Protein AF-A0A4P5SXX3-F1 (afdb_monomer)

Sequence (189 aa):
MDENWLDNPSNFNLDITRINSLYERLTAAEKALIVIFPVQAFIINLNVQAAFDMSDSRMGSIRGLNDKKDAFRHAYFQAINTRDVMGRILPYPITGSDIVTLFATAHESEVPQELQLEREMDMFNNSVGISYCWNCWTTSNNSIANAVIDKLNNGELKYLSPLNHIQSPDWPLGLNGILSSTTIKWTNQ

Nearest PDB structures (foldseek):
  5cwf-assembly3_C  TM=2.010E-01  e=6.678E+00  synthetic construct

pLDDT: mean 82.62, std 17.07, range [40.0, 98.62]

Structure (mmCIF, N/CA/C/O backbone):
data_AF-A0A4P5SXX3-F1
#
_entry.id   AF-A0A4P5SXX3-F1
#
loop_
_atom_site.group_PDB
_atom_site.id
_atom_site.type_symbol
_atom_site.label_atom_id
_atom_site.label_alt_id
_atom_site.label_comp_id
_atom_site.label_asym_id
_atom_site.label_entity_id
_atom_site.label_seq_id
_atom_site.pdbx_PDB_ins_code
_atom_site.Cartn_x
_atom_site.Cartn_y
_atom_site.Cartn_z
_atom_site.occupancy
_atom_site.B_iso_or_equiv
_atom_site.auth_seq_id
_atom_site.auth_comp_id
_atom_site.auth_asym_id
_atom_site.auth_atom_id
_atom_site.pdbx_PDB_model_num
ATOM 1 N N . MET A 1 1 ? 12.156 -1.243 14.924 1.00 40.00 1 MET A N 1
ATOM 2 C CA . MET A 1 1 ? 12.627 -0.490 13.737 1.00 40.00 1 MET A CA 1
ATOM 3 C C . MET A 1 1 ? 11.697 0.706 13.602 1.00 40.00 1 MET A C 1
ATOM 5 O O . MET A 1 1 ? 10.888 0.898 14.496 1.00 40.00 1 MET A O 1
ATOM 9 N N . ASP A 1 2 ? 11.835 1.575 12.607 1.00 40.16 2 ASP A N 1
ATOM 10 C CA . ASP A 1 2 ? 10.824 2.620 12.403 1.00 40.16 2 ASP A CA 1
ATOM 11 C C . ASP A 1 2 ? 9.799 2.068 11.404 1.00 40.16 2 ASP A C 1
ATOM 13 O O . ASP A 1 2 ? 10.038 2.083 10.197 1.00 40.16 2 ASP A O 1
ATOM 17 N N . GLU A 1 3 ? 8.759 1.455 11.974 1.00 45.91 3 GLU A N 1
ATOM 18 C CA . GLU A 1 3 ? 7.873 0.420 11.408 1.00 45.91 3 GLU A CA 1
ATOM 19 C C . GLU A 1 3 ? 6.789 0.940 10.456 1.00 45.91 3 GLU A C 1
ATOM 21 O O . GLU A 1 3 ? 6.058 0.160 9.870 1.00 45.91 3 GLU A O 1
ATOM 26 N N . ASN A 1 4 ? 6.747 2.248 10.214 1.00 51.06 4 ASN A N 1
ATOM 27 C CA . ASN A 1 4 ? 5.558 2.904 9.672 1.00 51.06 4 ASN A CA 1
ATOM 28 C C . ASN A 1 4 ? 5.799 3.459 8.251 1.00 51.06 4 ASN A C 1
ATOM 30 O O . ASN A 1 4 ? 5.621 4.651 7.979 1.00 51.06 4 ASN A O 1
ATOM 34 N N . TRP A 1 5 ? 6.337 2.640 7.341 1.00 46.62 5 TRP A N 1
ATOM 35 C CA . TRP A 1 5 ? 6.875 3.059 6.030 1.00 46.62 5 TRP A CA 1
ATOM 36 C C . TRP A 1 5 ? 5.869 3.757 5.113 1.00 46.62 5 TRP A C 1
ATOM 38 O O . TRP A 1 5 ? 6.228 4.740 4.463 1.00 46.62 5 TRP A O 1
ATOM 48 N N . LEU A 1 6 ? 4.614 3.306 5.104 1.00 49.91 6 LEU A N 1
ATOM 49 C CA . LEU A 1 6 ? 3.542 3.978 4.375 1.00 49.91 6 LEU A CA 1
ATOM 50 C C . LEU A 1 6 ? 2.875 5.089 5.177 1.00 49.91 6 LEU A C 1
ATOM 52 O O . LEU A 1 6 ? 2.071 5.812 4.606 1.00 49.91 6 LEU A O 1
ATOM 56 N N . ASP A 1 7 ? 3.256 5.328 6.430 1.00 56.66 7 ASP A N 1
ATOM 57 C CA . ASP A 1 7 ? 2.674 6.383 7.280 1.00 56.66 7 ASP A CA 1
ATOM 58 C C . ASP A 1 7 ? 3.587 7.589 7.455 1.00 56.66 7 ASP A C 1
ATOM 60 O O . ASP A 1 7 ? 3.205 8.580 8.083 1.00 56.66 7 ASP A O 1
ATOM 64 N N . ASN A 1 8 ? 4.785 7.533 6.865 1.00 56.19 8 ASN A N 1
ATOM 65 C CA . ASN A 1 8 ? 5.624 8.701 6.654 1.00 56.19 8 ASN A CA 1
ATOM 66 C C . ASN A 1 8 ? 6.332 8.646 5.284 1.00 56.19 8 ASN A C 1
ATOM 68 O O . ASN A 1 8 ? 7.099 7.722 5.009 1.00 56.19 8 ASN A O 1
ATOM 72 N N . PRO A 1 9 ? 6.138 9.671 4.430 1.00 47.81 9 PRO A N 1
ATOM 73 C CA . PRO A 1 9 ? 6.667 9.705 3.063 1.00 47.81 9 PRO A CA 1
ATOM 74 C C . PRO A 1 9 ? 8.199 9.693 2.990 1.00 47.81 9 PRO A C 1
ATOM 76 O O . PRO A 1 9 ? 8.763 9.442 1.929 1.00 47.81 9 PRO A O 1
ATOM 79 N N . SER A 1 10 ? 8.890 9.934 4.108 1.00 48.91 10 SER A N 1
ATOM 80 C CA . SER A 1 10 ? 10.356 9.923 4.189 1.00 48.91 10 SER A CA 1
ATOM 81 C C . SER A 1 10 ? 10.954 8.513 4.281 1.00 48.91 10 SER A C 1
ATOM 83 O O . SER A 1 10 ? 12.177 8.371 4.307 1.00 48.91 10 SER A O 1
ATOM 85 N N . ASN A 1 11 ? 10.124 7.472 4.379 1.00 50.91 11 ASN A N 1
ATOM 86 C CA . ASN A 1 11 ? 10.575 6.140 4.778 1.00 50.91 11 ASN A CA 1
ATOM 87 C C . ASN A 1 11 ? 10.993 5.263 3.601 1.00 50.91 11 ASN A C 1
ATOM 89 O O . ASN A 1 11 ? 11.842 4.390 3.772 1.00 50.91 11 ASN A O 1
ATOM 93 N N . PHE A 1 12 ? 10.471 5.512 2.399 1.00 53.56 12 PHE A N 1
ATOM 94 C CA . PHE A 1 12 ? 11.091 4.986 1.194 1.00 53.56 12 PHE A CA 1
ATOM 95 C C . PHE A 1 12 ? 12.034 6.043 0.659 1.00 53.56 12 PHE A C 1
ATOM 97 O O . PHE A 1 12 ? 11.640 6.973 -0.041 1.00 53.56 12 PHE A O 1
ATOM 104 N N . ASN A 1 13 ? 13.306 5.901 0.990 1.00 50.97 13 ASN A N 1
ATOM 105 C CA . ASN A 1 13 ? 14.350 6.610 0.285 1.00 50.97 13 ASN A CA 1
ATOM 106 C C . ASN A 1 13 ? 15.359 5.571 -0.179 1.00 50.97 13 ASN A C 1
ATOM 108 O O . ASN A 1 13 ? 15.996 4.901 0.637 1.00 50.97 13 ASN A O 1
ATOM 112 N N . LEU A 1 14 ? 15.492 5.434 -1.498 1.00 51.44 14 LEU A N 1
ATOM 113 C CA . LEU A 1 14 ? 16.601 4.720 -2.119 1.00 51.44 14 LEU A CA 1
ATOM 114 C C . LEU A 1 14 ? 17.865 5.558 -1.971 1.00 51.44 14 LEU A C 1
ATOM 116 O O . LEU A 1 14 ? 18.480 5.975 -2.953 1.00 51.44 14 LEU A O 1
ATOM 120 N N . ASP A 1 15 ? 18.264 5.809 -0.729 1.00 47.50 15 ASP A N 1
ATOM 121 C CA . ASP A 1 15 ? 19.547 6.407 -0.434 1.00 47.50 15 ASP A CA 1
ATOM 122 C C . ASP A 1 15 ? 20.634 5.344 -0.627 1.00 47.50 15 ASP A C 1
ATOM 124 O O . ASP A 1 15 ? 21.259 4.844 0.310 1.00 47.50 15 ASP A O 1
ATOM 128 N N . ILE A 1 16 ? 20.863 4.997 -1.895 1.00 48.72 16 ILE A N 1
ATOM 129 C CA . ILE A 1 16 ? 21.963 4.142 -2.349 1.00 48.72 16 ILE A CA 1
ATOM 130 C C . ILE A 1 16 ? 23.314 4.782 -1.959 1.00 48.72 16 ILE A C 1
ATOM 132 O O . ILE A 1 16 ? 24.333 4.094 -1.900 1.00 48.72 16 ILE A O 1
ATOM 136 N N . THR A 1 17 ? 23.327 6.086 -1.640 1.00 43.78 17 THR A N 1
ATOM 137 C CA . THR A 1 17 ? 24.513 6.841 -1.217 1.00 43.78 17 THR A CA 1
ATOM 138 C C . THR A 1 17 ? 24.817 6.747 0.285 1.00 43.78 17 THR A C 1
ATOM 140 O O . THR A 1 17 ? 25.929 7.094 0.681 1.00 43.78 17 THR A O 1
ATOM 143 N N . ARG A 1 18 ? 23.897 6.211 1.109 1.00 49.22 18 ARG A N 1
ATOM 144 C CA . ARG A 1 18 ? 24.002 6.073 2.580 1.00 49.22 18 ARG A CA 1
ATOM 145 C C . ARG A 1 18 ? 24.238 7.392 3.337 1.00 49.22 18 ARG A C 1
ATOM 147 O O . ARG A 1 18 ? 24.811 7.374 4.426 1.00 49.22 18 ARG A O 1
ATOM 154 N N . ILE A 1 19 ? 23.849 8.534 2.770 1.00 47.91 19 ILE A N 1
ATOM 155 C CA . ILE A 1 19 ? 24.141 9.859 3.349 1.00 47.91 19 ILE A CA 1
ATOM 156 C C . ILE A 1 19 ? 23.124 10.225 4.442 1.00 47.91 19 ILE A C 1
ATOM 158 O O . ILE A 1 19 ? 23.467 10.899 5.412 1.00 47.91 19 ILE A O 1
ATOM 162 N N . ASN A 1 20 ? 21.902 9.714 4.338 1.00 51.81 20 ASN A N 1
ATOM 163 C CA . ASN A 1 20 ? 20.835 9.826 5.317 1.00 51.81 20 ASN A CA 1
ATOM 164 C C . ASN A 1 20 ? 20.487 8.410 5.802 1.00 51.81 20 ASN A C 1
ATOM 166 O O . ASN A 1 20 ? 20.348 7.488 5.002 1.00 51.81 20 ASN A O 1
ATOM 170 N N . SER A 1 21 ? 20.323 8.212 7.110 1.00 56.50 21 SER A N 1
ATOM 171 C CA . SER A 1 21 ? 20.082 6.920 7.792 1.00 56.50 21 SER A CA 1
ATOM 172 C C . SER A 1 21 ? 18.796 6.164 7.386 1.00 56.50 21 SER A C 1
ATOM 174 O O . SER A 1 21 ? 18.382 5.227 8.061 1.00 56.50 21 SER A O 1
ATOM 176 N N . LEU A 1 22 ? 18.157 6.548 6.281 1.00 58.78 22 LEU A N 1
ATOM 177 C CA . LEU A 1 22 ? 16.893 6.026 5.773 1.00 58.78 22 LEU A CA 1
ATOM 178 C C . LEU A 1 22 ? 17.037 4.638 5.132 1.00 58.78 22 LEU A C 1
ATOM 180 O O . LEU A 1 22 ? 16.151 3.810 5.308 1.00 58.78 22 LEU A O 1
ATOM 184 N N . TYR A 1 23 ? 18.172 4.326 4.490 1.00 59.66 23 TYR A N 1
ATOM 185 C CA . TYR A 1 23 ? 18.456 2.960 4.012 1.00 59.66 23 TYR A CA 1
ATOM 186 C C . TYR A 1 23 ? 18.488 1.941 5.162 1.00 59.66 23 TYR A C 1
ATOM 188 O O . TYR A 1 23 ? 18.114 0.783 4.987 1.00 59.66 23 TYR A O 1
ATOM 196 N N . GLU A 1 24 ? 18.902 2.362 6.362 1.00 65.25 24 GLU A N 1
ATOM 197 C CA . GLU A 1 24 ? 18.954 1.471 7.525 1.00 65.25 24 GLU A CA 1
ATOM 198 C C . GLU A 1 24 ? 17.575 1.094 8.067 1.00 65.25 24 GLU A C 1
ATOM 200 O O . GLU A 1 24 ? 17.471 0.129 8.819 1.00 65.25 24 GLU A O 1
ATOM 205 N N . ARG A 1 25 ? 16.524 1.803 7.646 1.00 67.81 25 ARG A N 1
ATOM 206 C CA . ARG A 1 25 ? 15.141 1.555 8.063 1.00 67.81 25 ARG A CA 1
ATOM 207 C C . ARG A 1 25 ? 14.438 0.481 7.238 1.00 67.81 25 ARG A C 1
ATOM 209 O O . ARG A 1 25 ? 13.372 0.035 7.637 1.00 67.81 25 ARG A O 1
ATOM 216 N N . LEU A 1 26 ? 15.031 0.079 6.117 1.00 72.69 26 LEU A N 1
ATOM 217 C CA . LEU A 1 26 ? 14.533 -1.018 5.299 1.00 72.69 26 LEU A CA 1
ATOM 218 C C . LEU A 1 26 ? 14.784 -2.359 5.989 1.00 72.69 26 LEU A C 1
ATOM 220 O O . LEU A 1 26 ? 15.865 -2.582 6.553 1.00 72.69 26 LEU A O 1
ATOM 224 N N . THR A 1 27 ? 13.831 -3.271 5.836 1.00 79.81 27 THR A N 1
ATOM 225 C CA . THR A 1 27 ? 13.988 -4.680 6.200 1.00 79.81 27 THR A CA 1
ATOM 226 C C . THR A 1 27 ? 15.137 -5.320 5.419 1.00 79.81 27 THR A C 1
ATOM 228 O O . THR A 1 27 ? 15.533 -4.865 4.334 1.00 79.81 27 THR A O 1
ATOM 231 N N . ALA A 1 28 ? 15.685 -6.423 5.929 1.00 83.69 28 ALA A N 1
ATOM 232 C CA . ALA A 1 28 ? 16.702 -7.176 5.200 1.00 83.69 28 ALA A CA 1
ATOM 233 C C . ALA A 1 28 ? 16.170 -7.690 3.846 1.00 83.69 28 ALA A C 1
ATOM 235 O O . ALA A 1 28 ? 16.911 -7.716 2.857 1.00 83.69 28 ALA A O 1
ATOM 236 N N . ALA A 1 29 ? 14.883 -8.049 3.786 1.00 85.12 29 ALA A N 1
ATOM 237 C CA . ALA A 1 29 ? 14.220 -8.502 2.568 1.00 85.12 29 ALA A CA 1
ATOM 238 C C . ALA A 1 29 ? 14.095 -7.381 1.519 1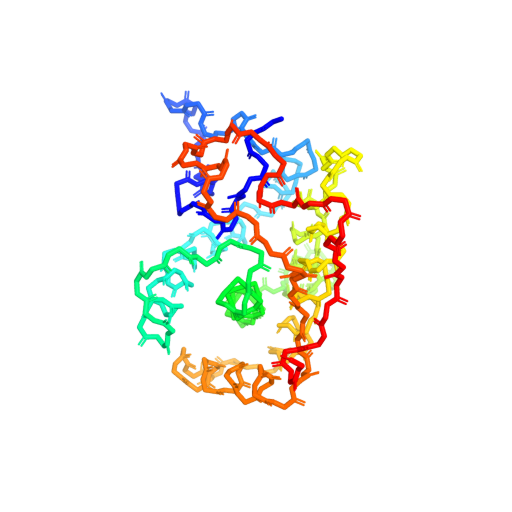.00 85.12 29 ALA A C 1
ATOM 240 O O . ALA A 1 29 ? 14.432 -7.598 0.353 1.00 85.12 29 ALA A O 1
ATOM 241 N N . GLU A 1 30 ? 13.698 -6.169 1.916 1.00 82.81 30 GLU A N 1
ATOM 242 C CA . GLU A 1 30 ? 13.638 -5.011 1.010 1.00 82.81 30 GLU A CA 1
ATOM 243 C C . GLU A 1 30 ? 15.022 -4.655 0.463 1.00 82.81 30 GLU A C 1
ATOM 245 O O . GLU A 1 30 ? 15.170 -4.436 -0.741 1.00 82.81 30 GLU A O 1
ATOM 250 N N . LYS A 1 31 ? 16.059 -4.667 1.315 1.00 83.88 31 LYS A N 1
ATOM 251 C CA . LYS A 1 31 ? 17.450 -4.432 0.887 1.00 83.88 31 LYS A CA 1
ATOM 252 C C . LYS A 1 31 ? 17.875 -5.428 -0.197 1.00 83.88 31 LYS A C 1
ATOM 254 O O . LYS A 1 31 ? 18.473 -5.030 -1.197 1.00 83.88 31 LYS A O 1
ATOM 259 N N . ALA A 1 32 ? 17.531 -6.708 -0.042 1.00 86.56 32 ALA A N 1
ATOM 260 C CA . ALA A 1 32 ? 17.803 -7.723 -1.059 1.00 86.56 32 ALA A CA 1
ATOM 261 C C . ALA A 1 32 ? 17.028 -7.460 -2.364 1.00 86.56 32 ALA A C 1
ATOM 263 O O . ALA A 1 32 ? 17.607 -7.539 -3.450 1.00 86.56 32 ALA A O 1
ATOM 264 N N . LEU A 1 33 ? 15.746 -7.093 -2.277 1.00 87.56 33 LEU A N 1
ATOM 265 C CA . LEU A 1 33 ? 14.925 -6.793 -3.452 1.00 87.56 33 LEU A CA 1
ATOM 266 C C . LEU A 1 33 ? 15.388 -5.544 -4.204 1.00 87.56 33 LEU A C 1
ATOM 268 O O . LEU A 1 33 ? 15.330 -5.542 -5.429 1.00 87.56 33 LEU A O 1
ATOM 272 N N . ILE A 1 34 ? 15.908 -4.519 -3.525 1.00 86.25 34 ILE A N 1
ATOM 273 C CA . ILE A 1 34 ? 16.495 -3.338 -4.182 1.00 86.25 34 ILE A CA 1
ATOM 274 C C . ILE A 1 34 ? 17.713 -3.728 -5.024 1.00 86.25 34 ILE A C 1
ATOM 276 O O . ILE A 1 34 ? 17.884 -3.217 -6.129 1.00 86.25 34 ILE A O 1
ATOM 280 N N . VAL A 1 35 ? 18.545 -4.652 -4.533 1.00 83.88 35 VAL A N 1
ATOM 281 C CA . VAL A 1 35 ? 19.702 -5.162 -5.287 1.00 83.88 35 VAL A CA 1
ATOM 282 C C . VAL A 1 35 ? 19.254 -5.958 -6.518 1.00 83.88 35 VAL A C 1
ATOM 284 O O . VAL A 1 35 ? 19.872 -5.846 -7.575 1.00 83.88 35 VAL A O 1
ATOM 287 N N . ILE A 1 36 ? 18.181 -6.745 -6.398 1.00 86.44 36 ILE A N 1
ATOM 288 C CA . ILE A 1 36 ? 17.667 -7.598 -7.483 1.00 86.44 36 ILE A CA 1
ATOM 289 C C . ILE A 1 36 ? 16.862 -6.788 -8.518 1.00 86.44 36 ILE A C 1
ATOM 291 O O . ILE A 1 36 ? 16.967 -7.042 -9.718 1.00 86.44 36 ILE A O 1
ATOM 295 N N . PHE A 1 37 ? 16.081 -5.803 -8.068 1.00 87.94 37 PHE A N 1
ATOM 296 C CA . PHE A 1 37 ? 15.118 -5.033 -8.861 1.00 87.94 37 PHE A CA 1
ATOM 297 C C . PHE A 1 37 ? 15.319 -3.508 -8.717 1.00 87.94 37 PHE A C 1
ATOM 299 O O . PHE A 1 37 ? 14.385 -2.794 -8.340 1.00 87.94 37 PHE A O 1
ATOM 306 N N . PRO A 1 38 ? 16.510 -2.957 -9.019 1.00 86.25 38 PRO A N 1
ATOM 307 C CA . PRO A 1 38 ? 16.826 -1.557 -8.715 1.00 86.25 38 PRO A CA 1
ATOM 308 C C . PRO A 1 38 ? 15.942 -0.554 -9.470 1.00 86.25 38 PRO A C 1
ATOM 310 O O . PRO A 1 38 ? 15.557 0.475 -8.918 1.00 86.25 38 PRO A O 1
ATOM 313 N N . VAL A 1 39 ? 15.572 -0.857 -10.720 1.00 86.88 39 VAL A N 1
ATOM 314 C CA . VAL A 1 39 ? 14.683 0.003 -11.522 1.00 86.88 39 VAL A CA 1
ATOM 315 C C . VAL A 1 39 ? 13.266 0.002 -10.952 1.00 86.88 39 VAL A C 1
ATOM 317 O O . VAL A 1 39 ? 12.642 1.053 -10.847 1.00 86.88 39 VAL A O 1
ATOM 320 N N . GLN A 1 40 ? 12.753 -1.164 -10.559 1.00 90.56 40 GLN A N 1
ATOM 321 C CA . GLN A 1 40 ? 11.411 -1.276 -9.991 1.00 90.56 40 GLN A CA 1
ATOM 322 C C . GLN A 1 40 ? 11.338 -0.640 -8.608 1.00 90.56 40 GLN A C 1
ATOM 324 O O . GLN A 1 40 ? 10.379 0.073 -8.332 1.00 90.56 40 GLN A O 1
ATOM 329 N N . ALA A 1 41 ? 12.373 -0.812 -7.784 1.00 88.50 41 ALA A N 1
ATOM 330 C CA . ALA A 1 41 ? 12.488 -0.099 -6.523 1.00 88.50 41 ALA A CA 1
ATOM 331 C C . ALA A 1 41 ? 12.410 1.421 -6.745 1.00 88.50 41 ALA A C 1
ATOM 333 O O . ALA A 1 41 ? 11.676 2.106 -6.037 1.00 88.50 41 ALA A O 1
ATOM 334 N N . PHE A 1 42 ? 13.117 1.950 -7.754 1.00 86.00 42 PHE A N 1
ATOM 335 C CA . PHE A 1 42 ? 13.074 3.377 -8.093 1.00 86.00 42 PHE A CA 1
ATOM 336 C C . PHE A 1 42 ? 11.679 3.843 -8.511 1.00 86.00 42 PHE A C 1
ATOM 338 O O . PHE A 1 42 ? 11.218 4.882 -8.050 1.00 86.00 42 PHE A O 1
ATOM 345 N N . ILE A 1 43 ? 10.969 3.054 -9.316 1.00 90.31 43 ILE A N 1
ATOM 346 C CA . ILE A 1 43 ? 9.586 3.360 -9.708 1.00 90.31 43 ILE A CA 1
ATOM 347 C C . ILE A 1 43 ? 8.653 3.378 -8.489 1.00 90.31 43 ILE A C 1
ATOM 349 O O . ILE A 1 43 ? 7.906 4.338 -8.313 1.00 90.31 43 ILE A O 1
ATOM 353 N N . ILE A 1 44 ? 8.738 2.369 -7.614 1.00 90.50 44 ILE A N 1
ATOM 354 C CA . ILE A 1 44 ? 7.966 2.319 -6.359 1.00 90.50 44 ILE A CA 1
ATOM 355 C C . ILE A 1 44 ? 8.270 3.564 -5.502 1.00 90.50 44 ILE A C 1
ATOM 357 O O . ILE A 1 44 ? 7.379 4.108 -4.855 1.00 90.50 44 ILE A O 1
ATOM 361 N N . ASN A 1 45 ? 9.509 4.072 -5.550 1.00 85.94 45 ASN A N 1
ATOM 362 C CA . ASN A 1 45 ? 9.939 5.254 -4.808 1.00 85.94 45 ASN A CA 1
ATOM 363 C C . ASN A 1 45 ? 9.278 6.539 -5.273 1.00 85.94 45 ASN A C 1
ATOM 365 O O . ASN A 1 45 ? 8.772 7.301 -4.449 1.00 85.94 45 ASN A O 1
ATOM 369 N N . LEU A 1 46 ? 9.189 6.729 -6.585 1.00 87.31 46 LEU A N 1
ATOM 370 C CA . LEU A 1 46 ? 8.498 7.876 -7.167 1.00 87.31 46 LEU A CA 1
ATOM 371 C C . LEU A 1 46 ? 7.004 7.916 -6.809 1.00 87.31 46 LEU A C 1
ATOM 373 O O . LEU A 1 46 ? 6.407 8.993 -6.785 1.00 87.31 46 LEU A O 1
ATOM 377 N N . ASN A 1 47 ? 6.406 6.765 -6.499 1.00 92.00 47 ASN A N 1
ATOM 378 C CA . ASN A 1 47 ? 4.981 6.642 -6.212 1.00 92.00 47 ASN A CA 1
ATOM 379 C C . ASN A 1 47 ? 4.595 6.914 -4.751 1.00 92.00 47 ASN A C 1
ATOM 381 O O . ASN A 1 47 ? 3.407 7.089 -4.473 1.00 92.00 47 ASN A O 1
ATOM 385 N N . VAL A 1 48 ? 5.557 7.003 -3.824 1.00 86.75 48 VAL A N 1
ATOM 386 C CA . VAL A 1 48 ? 5.262 7.224 -2.396 1.00 86.75 48 VAL A CA 1
ATOM 387 C C . VAL A 1 48 ? 4.561 8.557 -2.181 1.00 86.75 48 VAL A C 1
ATOM 389 O O . VAL A 1 48 ? 3.434 8.580 -1.688 1.00 86.75 48 VAL A O 1
ATOM 392 N N . GLN A 1 49 ? 5.165 9.668 -2.617 1.00 86.62 49 GLN A N 1
ATOM 393 C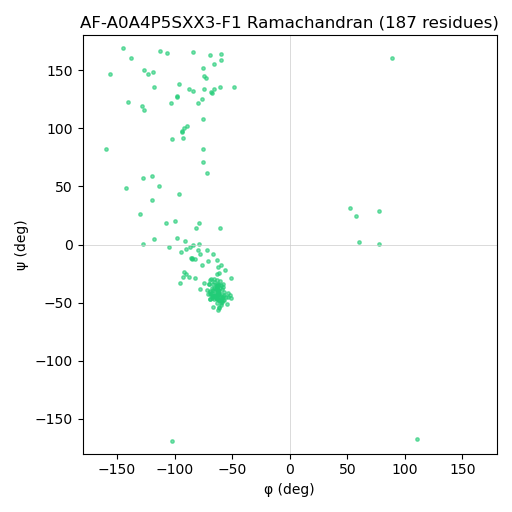 CA . GLN A 1 49 ? 4.564 10.993 -2.430 1.00 86.62 49 GLN A CA 1
ATOM 394 C C . GLN A 1 49 ? 3.195 11.095 -3.119 1.00 86.62 49 GLN A C 1
ATOM 396 O O . GLN A 1 49 ? 2.259 11.655 -2.555 1.00 86.62 49 GLN A O 1
ATOM 401 N N . ALA A 1 50 ? 3.040 10.472 -4.292 1.00 90.44 50 ALA A N 1
ATOM 402 C CA . ALA A 1 50 ? 1.768 10.444 -5.006 1.00 90.44 50 ALA A CA 1
ATOM 403 C C . ALA A 1 50 ? 0.654 9.734 -4.214 1.00 90.44 50 ALA A C 1
ATOM 405 O O . ALA A 1 50 ? -0.512 10.125 -4.319 1.00 90.44 50 ALA A O 1
ATOM 406 N N . ALA A 1 51 ? 0.983 8.702 -3.430 1.00 92.06 51 ALA A N 1
ATOM 407 C CA . ALA A 1 51 ? 0.027 8.025 -2.558 1.00 92.06 51 ALA A CA 1
ATOM 408 C C . ALA A 1 51 ? -0.384 8.883 -1.357 1.00 92.06 51 ALA A C 1
ATOM 410 O O . ALA A 1 51 ? -1.578 8.970 -1.060 1.00 92.06 51 ALA A O 1
ATOM 411 N N . PHE A 1 52 ? 0.570 9.570 -0.724 1.00 87.31 52 PHE A N 1
ATOM 412 C CA . PHE A 1 52 ? 0.279 10.518 0.355 1.00 87.31 52 PHE A CA 1
ATOM 413 C C . PHE A 1 52 ? -0.606 11.666 -0.126 1.00 87.31 52 PHE A C 1
ATOM 415 O O . PHE A 1 52 ? -1.700 11.845 0.413 1.00 87.31 52 PHE A O 1
ATOM 422 N N . ASP A 1 53 ? -0.195 12.360 -1.189 1.00 91.44 53 ASP A N 1
ATOM 423 C CA . ASP A 1 53 ? -0.928 13.499 -1.750 1.00 91.44 53 ASP A CA 1
ATOM 424 C C . ASP A 1 53 ? -2.359 13.108 -2.136 1.00 91.44 53 ASP A C 1
ATOM 426 O O . ASP A 1 53 ? -3.312 13.850 -1.885 1.00 91.44 53 ASP A O 1
ATOM 430 N N . MET A 1 54 ? -2.535 11.918 -2.723 1.00 94.56 54 MET A N 1
ATOM 431 C CA . MET A 1 54 ? -3.862 11.428 -3.082 1.00 94.56 54 MET A CA 1
ATOM 432 C C . MET A 1 54 ? -4.698 11.093 -1.843 1.00 94.56 54 MET A C 1
ATOM 434 O O . MET A 1 54 ? -5.876 11.447 -1.798 1.00 94.56 54 MET A O 1
ATOM 438 N N . SER A 1 55 ? -4.116 10.445 -0.830 1.00 92.50 55 SER A N 1
ATOM 439 C CA . SER A 1 55 ? -4.829 10.137 0.416 1.00 92.50 55 SER A CA 1
ATOM 440 C C . SER A 1 55 ? -5.289 11.409 1.135 1.00 92.50 55 SER A C 1
ATOM 442 O O . SER A 1 55 ? -6.450 11.503 1.537 1.00 92.50 55 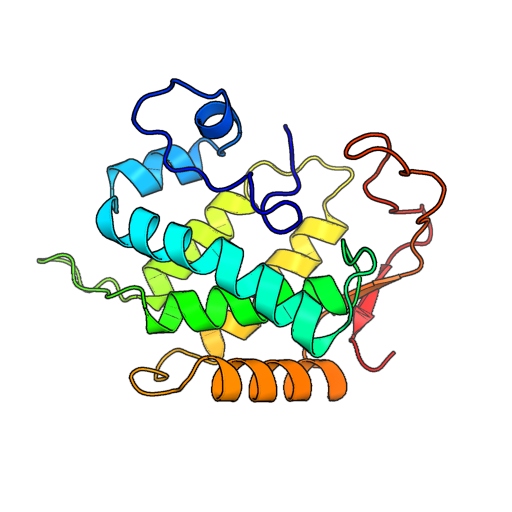SER A O 1
ATOM 444 N N . ASP A 1 56 ? -4.435 12.433 1.190 1.00 91.50 56 ASP A N 1
ATOM 445 C CA . ASP A 1 56 ? -4.757 13.741 1.758 1.00 91.50 56 ASP A CA 1
ATOM 446 C C . ASP A 1 56 ? -5.838 14.451 0.941 1.00 91.50 56 ASP A C 1
ATOM 448 O O . ASP A 1 56 ? -6.801 14.981 1.499 1.00 91.50 56 ASP A O 1
ATOM 452 N N . SER A 1 57 ? -5.722 14.421 -0.389 1.00 95.00 57 SER A N 1
ATOM 453 C CA . SER A 1 57 ? -6.693 15.043 -1.288 1.00 95.00 57 SER A CA 1
ATOM 454 C C . SER A 1 57 ? -8.083 14.411 -1.190 1.00 95.00 57 SER A C 1
ATOM 456 O O . SER A 1 57 ? -9.076 15.124 -1.345 1.00 95.00 57 SER A O 1
ATOM 458 N N . ARG A 1 58 ? -8.176 13.093 -0.972 1.00 92.81 58 ARG A N 1
ATOM 459 C CA . ARG A 1 58 ? -9.457 12.366 -0.944 1.00 92.81 58 ARG A CA 1
ATOM 460 C C . ARG A 1 58 ? -10.067 12.246 0.445 1.00 92.81 58 ARG A C 1
ATOM 462 O O . ARG A 1 58 ? -11.288 12.154 0.542 1.00 92.81 58 ARG A O 1
ATOM 469 N N . MET A 1 59 ? -9.247 12.239 1.494 1.00 90.06 59 MET A N 1
ATOM 470 C CA . MET A 1 59 ? -9.687 11.901 2.854 1.00 90.06 59 MET A CA 1
ATOM 471 C C . MET A 1 59 ? -9.321 12.958 3.905 1.00 90.06 59 MET A C 1
ATOM 473 O O . MET A 1 59 ? -9.681 12.814 5.071 1.00 90.06 59 MET A O 1
ATOM 477 N N . GLY A 1 60 ? -8.675 14.052 3.492 1.00 86.44 60 GLY A N 1
ATOM 478 C CA . GLY A 1 60 ? -8.260 15.154 4.356 1.00 86.44 60 GLY A CA 1
ATOM 479 C C . GLY A 1 60 ? -6.869 14.955 4.961 1.00 86.44 60 GLY A C 1
ATOM 480 O O . GLY A 1 60 ? -6.343 13.848 5.033 1.00 86.44 60 GLY A O 1
ATOM 481 N N . SER A 1 61 ? -6.261 16.049 5.424 1.00 75.62 61 SER A N 1
ATOM 482 C CA . SER A 1 61 ? -4.860 16.086 5.886 1.00 75.62 61 SER A CA 1
ATOM 483 C C . SER A 1 61 ? -4.645 15.649 7.343 1.00 75.62 61 SER A C 1
ATOM 485 O O . SER A 1 61 ? -3.520 15.678 7.833 1.00 75.62 61 SER A O 1
ATOM 487 N N . ILE A 1 62 ? -5.704 15.279 8.071 1.00 67.19 62 ILE A N 1
ATOM 488 C CA . ILE A 1 62 ? -5.580 14.803 9.459 1.00 67.19 62 ILE A CA 1
ATOM 489 C C . ILE A 1 62 ? -5.037 13.360 9.455 1.00 67.19 62 ILE A C 1
ATOM 491 O O . ILE A 1 62 ? -5.165 12.644 8.458 1.00 67.19 62 ILE A O 1
ATOM 495 N N . ARG A 1 63 ? -4.337 12.984 10.540 1.00 67.12 63 ARG A N 1
ATOM 496 C CA . ARG A 1 63 ? -3.606 11.712 10.697 1.00 67.12 63 ARG A CA 1
ATOM 497 C C . ARG A 1 63 ? -4.474 10.514 10.289 1.00 67.12 63 ARG A C 1
ATOM 499 O O . ARG A 1 63 ? -5.626 10.458 10.699 1.00 67.12 63 ARG A O 1
ATOM 506 N N . GLY A 1 64 ? -3.882 9.588 9.532 1.00 74.00 64 GLY A N 1
ATOM 507 C CA . GLY A 1 64 ? -4.548 8.405 8.988 1.00 74.00 64 GLY A CA 1
ATOM 508 C C . GLY A 1 64 ? -3.667 7.162 8.994 1.00 74.00 64 GLY A C 1
ATOM 509 O O . GLY A 1 64 ? -3.492 6.552 7.947 1.00 74.00 64 GLY A O 1
ATOM 510 N N . LEU A 1 65 ? -3.047 6.897 10.149 1.00 84.44 65 LEU A N 1
ATOM 511 C CA . LEU A 1 65 ? -2.364 5.643 10.481 1.00 84.44 65 LEU A CA 1
ATOM 512 C C . LEU A 1 65 ? -3.405 4.697 11.081 1.00 84.44 65 LEU A C 1
ATOM 514 O O . LEU A 1 65 ? -4.175 5.117 11.956 1.00 84.44 65 LEU A O 1
ATOM 518 N N . ASN A 1 66 ? -3.405 3.448 10.633 1.00 89.38 66 ASN A N 1
ATOM 519 C CA . ASN A 1 66 ? -4.297 2.368 11.032 1.00 89.38 66 ASN A CA 1
ATOM 520 C C . ASN A 1 66 ? -5.800 2.599 10.776 1.00 89.38 66 ASN A C 1
ATOM 522 O O . ASN A 1 66 ? -6.627 1.754 11.128 1.00 89.38 66 ASN A O 1
ATOM 526 N N . ASP A 1 67 ? -6.199 3.726 10.185 1.00 90.94 67 ASP A N 1
ATOM 527 C CA . ASP A 1 67 ? -7.598 4.089 9.968 1.00 90.94 67 ASP A CA 1
ATOM 528 C C . ASP A 1 67 ? -8.052 3.867 8.511 1.00 90.94 67 ASP A C 1
ATOM 530 O O . ASP A 1 67 ? -7.381 3.234 7.697 1.00 90.94 67 ASP A O 1
ATOM 534 N N . LYS A 1 68 ? -9.238 4.375 8.153 1.00 94.69 68 LYS A N 1
ATOM 535 C CA . LYS A 1 68 ? -9.761 4.227 6.785 1.00 94.69 68 LYS A CA 1
ATOM 536 C C . LYS A 1 68 ? -8.877 4.940 5.746 1.00 94.69 68 LYS A C 1
ATOM 538 O O . LYS A 1 68 ? -8.814 4.486 4.605 1.00 94.69 68 LYS A O 1
ATOM 543 N N . LYS A 1 69 ? -8.203 6.037 6.111 1.00 92.94 69 LYS A N 1
ATOM 544 C CA . LYS A 1 69 ? -7.270 6.739 5.220 1.00 92.94 69 LYS A CA 1
ATOM 545 C C . LYS A 1 69 ? -6.009 5.922 4.987 1.00 92.94 69 LYS A C 1
ATOM 547 O O . LYS A 1 69 ? -5.482 5.944 3.872 1.00 92.94 69 LYS A O 1
ATOM 552 N N . ASP A 1 70 ? -5.577 5.174 5.990 1.00 92.00 70 ASP A N 1
ATOM 553 C CA . ASP A 1 70 ? -4.488 4.221 5.835 1.00 92.00 70 ASP A CA 1
ATOM 554 C C . ASP A 1 70 ? -4.825 3.108 4.851 1.00 92.00 70 ASP A C 1
ATOM 556 O O . ASP A 1 70 ? -4.143 2.900 3.847 1.00 92.00 70 ASP A O 1
ATOM 560 N N . ALA A 1 71 ? -5.993 2.501 5.059 1.00 96.25 71 ALA A N 1
ATOM 561 C CA . ALA A 1 71 ? -6.510 1.453 4.198 1.00 96.25 71 ALA A CA 1
ATOM 562 C C . ALA A 1 71 ? -6.562 1.888 2.724 1.00 96.25 71 ALA A C 1
ATOM 564 O O . ALA A 1 71 ? -6.129 1.156 1.828 1.00 96.25 71 ALA A O 1
ATOM 565 N N . PHE A 1 72 ? -7.053 3.109 2.472 1.00 96.88 72 PHE A N 1
ATOM 566 C CA . PHE A 1 72 ? -7.028 3.721 1.145 1.00 96.88 72 PHE A CA 1
ATOM 567 C C . PHE A 1 72 ? -5.602 3.863 0.609 1.00 96.88 72 PHE A C 1
ATOM 569 O O . PHE A 1 72 ? -5.350 3.510 -0.542 1.00 96.88 72 PHE A O 1
ATOM 576 N N . ARG A 1 73 ? -4.680 4.396 1.416 1.00 95.19 73 ARG A N 1
ATOM 577 C CA . ARG A 1 73 ? -3.309 4.695 0.996 1.00 95.19 73 ARG A CA 1
ATOM 578 C C . ARG A 1 73 ? -2.550 3.430 0.611 1.00 95.19 73 ARG A C 1
ATOM 580 O O . ARG A 1 73 ? -1.968 3.419 -0.471 1.00 95.19 73 ARG A O 1
ATOM 587 N N . HIS A 1 74 ? -2.643 2.362 1.403 1.00 95.69 74 HIS A N 1
ATOM 588 C CA . HIS A 1 74 ? -2.052 1.058 1.083 1.00 95.69 74 HIS A CA 1
ATOM 589 C C . HIS A 1 74 ? -2.612 0.491 -0.227 1.00 95.69 74 HIS A C 1
ATOM 591 O O . HIS A 1 74 ? -1.862 0.198 -1.162 1.00 95.69 74 HIS A O 1
ATOM 597 N N . ALA A 1 75 ? -3.940 0.417 -0.356 1.00 98.06 75 ALA A N 1
ATOM 598 C CA . ALA A 1 75 ? -4.569 -0.110 -1.566 1.00 98.06 75 ALA A CA 1
ATOM 599 C C . ALA A 1 75 ? -4.252 0.742 -2.813 1.00 98.06 75 ALA A C 1
ATOM 601 O O . ALA A 1 75 ? -3.957 0.206 -3.883 1.00 98.06 75 ALA A O 1
ATOM 602 N N . TYR A 1 76 ? -4.268 2.070 -2.693 1.00 98.06 76 TYR A N 1
ATOM 603 C CA . TYR A 1 76 ? -3.953 2.980 -3.793 1.00 98.06 76 TYR A CA 1
ATOM 604 C C . TYR A 1 76 ? -2.480 2.908 -4.202 1.00 98.06 76 TYR A C 1
ATOM 606 O O . TYR A 1 76 ? -2.192 2.797 -5.396 1.00 98.06 76 TYR A O 1
ATOM 614 N N . PHE A 1 77 ? -1.559 2.917 -3.235 1.00 96.25 77 PHE A N 1
ATOM 615 C CA . PHE A 1 77 ? -0.122 2.822 -3.482 1.00 96.25 77 PHE A CA 1
ATOM 616 C C . PHE A 1 77 ? 0.230 1.542 -4.239 1.00 96.25 77 PHE A C 1
ATOM 618 O O . PHE A 1 77 ? 0.897 1.596 -5.275 1.00 96.25 77 PHE A O 1
ATOM 625 N N . GLN A 1 78 ? -0.295 0.392 -3.803 1.00 96.81 78 GLN A N 1
ATOM 626 C CA . GLN A 1 78 ? -0.022 -0.849 -4.521 1.00 96.81 78 GLN A CA 1
ATOM 627 C C . GLN A 1 78 ? -0.685 -0.911 -5.897 1.00 96.81 78 GLN A C 1
ATOM 629 O O . GLN A 1 78 ? -0.123 -1.506 -6.821 1.00 96.81 78 GLN A O 1
ATOM 634 N N . ALA A 1 79 ? -1.841 -0.271 -6.076 1.00 97.69 79 ALA A N 1
ATOM 635 C CA . ALA A 1 79 ? -2.486 -0.200 -7.379 1.00 97.69 79 ALA A CA 1
ATOM 636 C C . ALA A 1 79 ? -1.653 0.607 -8.392 1.00 97.69 79 ALA A C 1
ATOM 638 O O . ALA A 1 79 ? -1.422 0.132 -9.508 1.00 97.69 79 ALA A O 1
ATOM 639 N N . ILE A 1 80 ? -1.147 1.789 -8.013 1.00 97.19 80 ILE A N 1
ATOM 640 C CA . ILE A 1 80 ? -0.282 2.584 -8.903 1.00 97.19 80 ILE A CA 1
ATOM 641 C C . ILE A 1 80 ? 1.070 1.902 -9.140 1.00 97.19 80 ILE A C 1
ATOM 643 O O . ILE A 1 80 ? 1.534 1.870 -10.277 1.00 97.19 80 ILE A O 1
ATOM 647 N N . ASN A 1 81 ? 1.649 1.242 -8.130 1.00 95.62 81 ASN A N 1
ATOM 648 C CA . ASN A 1 81 ? 2.867 0.451 -8.318 1.00 95.62 81 ASN A CA 1
ATOM 649 C C . ASN A 1 81 ? 2.646 -0.706 -9.287 1.00 95.62 81 ASN A C 1
ATOM 651 O O . ASN A 1 81 ? 3.473 -0.930 -10.160 1.00 95.62 81 ASN A O 1
ATOM 655 N N . THR A 1 82 ? 1.520 -1.413 -9.191 1.00 95.25 82 THR A N 1
ATOM 656 C CA . THR A 1 82 ? 1.212 -2.525 -10.103 1.00 95.25 82 THR A CA 1
ATOM 657 C C . THR A 1 82 ? 1.073 -2.054 -11.550 1.00 95.25 82 THR A C 1
ATOM 659 O O . THR A 1 82 ? 1.483 -2.766 -12.465 1.00 95.25 82 THR A O 1
ATOM 662 N N . ARG A 1 83 ? 0.549 -0.840 -11.767 1.00 95.00 83 ARG A N 1
ATOM 663 C CA . ARG A 1 83 ? 0.504 -0.214 -13.095 1.00 95.00 83 ARG A CA 1
ATOM 664 C C . ARG A 1 83 ? 1.898 0.175 -13.601 1.00 95.00 83 ARG A C 1
ATOM 666 O O . ARG A 1 83 ? 2.202 -0.067 -14.767 1.00 95.00 83 ARG A O 1
ATOM 673 N N . ASP A 1 84 ? 2.701 0.821 -12.757 1.00 94.62 84 ASP A N 1
ATOM 674 C CA . ASP A 1 84 ? 3.935 1.502 -13.178 1.00 94.62 84 ASP A CA 1
ATOM 675 C C . ASP A 1 84 ? 5.159 0.578 -13.199 1.00 94.62 84 ASP A C 1
ATOM 677 O O . ASP A 1 84 ? 6.091 0.770 -13.985 1.00 94.62 84 ASP A O 1
ATOM 681 N N . VAL A 1 85 ? 5.167 -0.454 -12.355 1.00 91.94 85 VAL A N 1
ATOM 682 C CA . VAL A 1 85 ? 6.237 -1.448 -12.296 1.00 91.94 85 VAL A CA 1
ATOM 683 C C . VAL A 1 85 ? 6.107 -2.398 -13.482 1.00 91.94 85 VAL A C 1
ATOM 685 O O . VAL A 1 85 ? 5.241 -3.268 -13.540 1.00 91.94 85 VAL A O 1
ATOM 688 N N . MET A 1 86 ? 7.024 -2.272 -14.439 1.00 78.00 86 MET A N 1
ATOM 689 C CA . MET A 1 86 ? 7.104 -3.197 -15.566 1.00 78.00 86 MET A CA 1
ATOM 690 C C . MET A 1 86 ? 7.806 -4.500 -15.158 1.00 78.00 86 MET A C 1
ATOM 692 O O . MET A 1 86 ? 8.973 -4.502 -14.752 1.00 78.00 86 MET A O 1
ATOM 696 N N . GLY A 1 87 ? 7.107 -5.624 -15.324 1.00 66.50 87 GLY A N 1
ATOM 697 C CA . GLY A 1 87 ? 7.657 -6.967 -15.140 1.00 66.50 87 GLY A CA 1
ATOM 698 C C . GLY A 1 87 ? 8.166 -7.552 -16.448 1.00 66.50 87 GLY A C 1
ATOM 699 O O . GLY A 1 87 ? 7.387 -8.086 -17.237 1.00 66.50 87 GLY A O 1
ATOM 700 N N . ARG A 1 88 ? 9.474 -7.438 -16.698 1.00 59.47 88 ARG A N 1
ATOM 701 C CA . ARG A 1 88 ? 10.162 -8.288 -17.679 1.00 59.47 88 ARG A CA 1
ATOM 702 C C . ARG A 1 88 ? 11.667 -8.319 -17.426 1.00 59.47 88 ARG A C 1
ATOM 704 O O . ARG A 1 88 ? 12.429 -7.620 -18.088 1.00 59.47 88 ARG A O 1
ATOM 711 N N . ILE A 1 89 ? 12.107 -9.158 -16.491 1.00 56.56 89 ILE A N 1
ATOM 712 C CA . ILE A 1 89 ? 13.526 -9.525 -16.395 1.00 56.56 89 ILE A CA 1
ATOM 713 C C . ILE A 1 89 ? 13.746 -10.787 -17.229 1.00 56.56 89 ILE A C 1
ATOM 715 O O . ILE A 1 89 ? 13.425 -11.891 -16.809 1.00 56.56 89 ILE A O 1
ATOM 719 N N . LEU A 1 90 ? 14.279 -10.637 -18.442 1.00 52.19 90 LEU A N 1
ATOM 720 C CA . LEU A 1 90 ? 14.688 -11.795 -19.243 1.00 52.19 90 LEU A CA 1
ATOM 721 C C . LEU A 1 90 ? 15.775 -12.582 -18.482 1.00 52.19 90 LEU A C 1
ATOM 723 O O . LEU A 1 90 ? 16.698 -11.949 -17.967 1.00 52.19 90 LEU A O 1
ATOM 727 N N . PRO A 1 91 ? 15.721 -13.929 -18.415 1.00 60.09 91 PRO A N 1
ATOM 728 C CA . PRO A 1 91 ? 14.824 -14.859 -19.116 1.00 60.09 91 PRO A CA 1
ATOM 729 C C . PRO A 1 91 ? 13.590 -15.346 -18.319 1.00 60.09 91 PRO A C 1
ATOM 731 O O . PRO A 1 91 ? 12.868 -16.206 -18.822 1.00 60.09 91 PRO A O 1
ATOM 734 N N . TYR A 1 92 ? 13.328 -14.843 -17.108 1.00 60.91 92 TYR A N 1
ATOM 735 C CA . TYR A 1 92 ? 12.245 -15.338 -16.246 1.00 60.91 92 TYR A CA 1
ATOM 736 C C . TYR A 1 92 ? 10.980 -14.467 -16.360 1.00 60.91 92 TYR A C 1
ATOM 738 O O . TYR A 1 92 ? 11.055 -13.250 -16.184 1.00 60.91 92 TYR A O 1
ATOM 746 N N . PRO A 1 93 ? 9.794 -15.043 -16.631 1.00 72.44 93 PRO A N 1
ATOM 747 C CA . PRO A 1 93 ? 8.558 -14.272 -16.674 1.00 72.44 93 PRO A CA 1
ATOM 748 C C . PRO A 1 93 ? 8.106 -13.933 -15.246 1.00 72.44 93 PRO A C 1
ATOM 750 O O . PRO A 1 93 ? 7.271 -14.626 -14.678 1.00 72.44 93 PRO A O 1
ATOM 753 N N . ILE A 1 94 ? 8.677 -12.878 -14.665 1.00 86.81 94 ILE A N 1
ATOM 754 C CA . ILE A 1 94 ? 8.146 -12.222 -13.467 1.00 86.81 94 ILE A CA 1
ATOM 755 C C . ILE A 1 94 ? 7.334 -10.996 -13.896 1.00 86.81 94 ILE A C 1
ATOM 757 O O . ILE A 1 94 ? 7.813 -10.174 -14.687 1.00 86.81 94 ILE A O 1
ATOM 761 N N . THR A 1 95 ? 6.091 -10.898 -13.429 1.00 88.06 95 THR A N 1
ATOM 762 C CA . THR A 1 95 ? 5.187 -9.786 -13.759 1.00 88.06 95 THR A CA 1
ATOM 763 C C . THR A 1 95 ? 5.420 -8.583 -12.844 1.00 88.06 95 THR A C 1
ATOM 765 O O . THR A 1 95 ? 6.080 -8.681 -11.811 1.00 88.06 95 THR A O 1
ATOM 768 N N . GLY A 1 96 ? 4.875 -7.423 -13.224 1.00 88.19 96 GLY A N 1
ATOM 769 C CA . GLY A 1 96 ? 4.936 -6.224 -12.387 1.00 88.19 96 GLY A CA 1
ATOM 770 C C . GLY A 1 96 ? 4.269 -6.449 -11.033 1.00 88.19 96 GLY A C 1
ATOM 771 O O . GLY A 1 96 ? 4.868 -6.177 -9.998 1.00 88.19 96 GLY A O 1
ATOM 772 N N . SER A 1 97 ? 3.081 -7.061 -11.044 1.00 91.62 97 SER A N 1
ATOM 773 C CA . SER A 1 97 ? 2.351 -7.469 -9.840 1.00 91.62 97 SER A CA 1
ATOM 774 C C . SER A 1 97 ? 3.139 -8.430 -8.951 1.00 91.62 97 SER A C 1
ATOM 776 O O . SER A 1 97 ? 3.067 -8.300 -7.731 1.00 91.62 97 SER A O 1
ATOM 778 N N . ASP A 1 98 ? 3.922 -9.355 -9.519 1.00 92.81 98 ASP A N 1
ATOM 779 C CA . ASP A 1 98 ? 4.764 -10.256 -8.718 1.00 92.81 98 ASP A CA 1
ATOM 780 C C . ASP A 1 98 ? 5.863 -9.473 -7.992 1.00 92.81 98 ASP A C 1
ATOM 782 O O . ASP A 1 98 ? 6.078 -9.667 -6.798 1.00 92.81 98 ASP A O 1
ATOM 786 N N . ILE A 1 99 ? 6.529 -8.543 -8.689 1.00 92.62 99 ILE A N 1
ATOM 787 C CA . ILE A 1 99 ? 7.565 -7.691 -8.087 1.00 92.62 99 ILE A CA 1
ATOM 788 C C . ILE A 1 99 ? 6.958 -6.815 -6.987 1.00 92.62 99 ILE A C 1
ATOM 790 O O . ILE A 1 99 ? 7.505 -6.748 -5.889 1.00 92.62 99 ILE A O 1
ATOM 794 N N . VAL A 1 100 ? 5.808 -6.189 -7.243 1.00 94.12 100 VAL A N 1
ATOM 795 C CA . VAL A 1 100 ? 5.105 -5.371 -6.241 1.00 94.12 100 VAL A CA 1
ATOM 796 C C . VAL A 1 100 ? 4.686 -6.215 -5.036 1.00 94.12 100 VAL A C 1
ATOM 798 O O . VAL A 1 100 ? 4.858 -5.775 -3.905 1.00 94.12 100 VAL A O 1
ATOM 801 N N . THR A 1 101 ? 4.235 -7.454 -5.251 1.00 94.69 101 THR A N 1
ATOM 802 C CA . THR A 1 101 ? 3.918 -8.397 -4.164 1.00 94.69 101 THR A CA 1
ATOM 803 C C . THR A 1 101 ? 5.150 -8.731 -3.325 1.00 94.69 101 THR A C 1
ATOM 805 O O . THR A 1 101 ? 5.050 -8.778 -2.098 1.00 94.69 101 THR A O 1
ATOM 808 N N . LEU A 1 102 ? 6.315 -8.933 -3.953 1.00 93.69 102 LEU A N 1
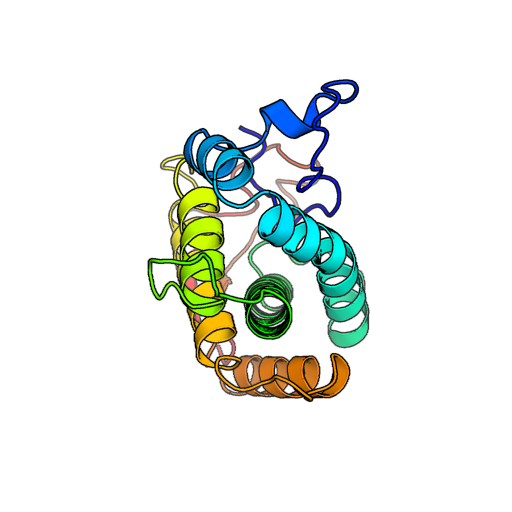ATOM 809 C CA . LEU A 1 102 ? 7.571 -9.171 -3.237 1.00 93.69 102 LEU A CA 1
ATOM 810 C C . LEU A 1 102 ? 7.939 -7.977 -2.354 1.00 93.69 102 LEU A C 1
ATOM 812 O O . LEU A 1 102 ? 8.232 -8.182 -1.180 1.00 93.69 102 LEU A O 1
ATOM 816 N N . PHE A 1 103 ? 7.884 -6.750 -2.884 1.00 92.12 103 PHE A N 1
ATOM 817 C CA . PHE A 1 103 ? 8.171 -5.543 -2.100 1.00 92.12 103 PHE A CA 1
ATOM 818 C C . PHE A 1 103 ? 7.156 -5.338 -0.972 1.00 92.12 103 PHE A C 1
ATOM 820 O O . PHE A 1 103 ? 7.566 -5.115 0.161 1.00 92.12 103 PHE A O 1
ATOM 827 N N . ALA A 1 104 ? 5.857 -5.495 -1.246 1.00 90.88 104 ALA A N 1
ATOM 828 C CA . ALA A 1 104 ? 4.813 -5.396 -0.228 1.00 90.88 104 ALA A CA 1
ATOM 829 C C . ALA A 1 104 ? 4.996 -6.441 0.886 1.00 90.88 104 ALA A C 1
ATOM 831 O O . ALA A 1 104 ? 4.874 -6.123 2.058 1.00 90.88 104 ALA A O 1
ATOM 832 N N . THR A 1 105 ? 5.349 -7.683 0.544 1.00 90.62 105 THR A N 1
ATOM 833 C CA . THR A 1 105 ? 5.571 -8.746 1.542 1.00 90.62 105 THR A CA 1
ATOM 834 C C . THR A 1 105 ? 6.860 -8.534 2.332 1.00 90.62 105 THR A C 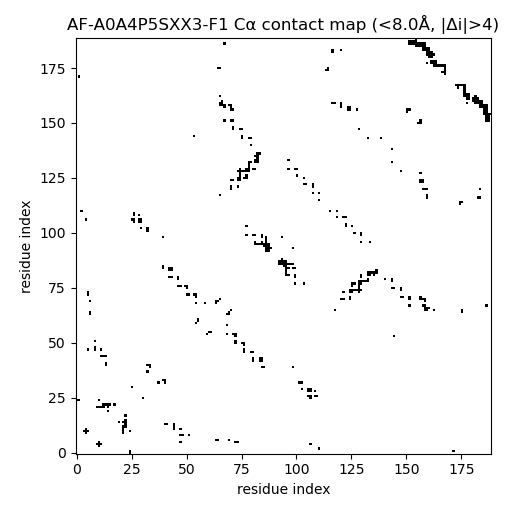1
ATOM 836 O O . THR A 1 105 ? 6.902 -8.806 3.529 1.00 90.62 105 THR A O 1
ATOM 839 N N . ALA A 1 106 ? 7.926 -8.087 1.663 1.00 88.31 106 ALA A N 1
ATOM 840 C CA . ALA A 1 106 ? 9.201 -7.789 2.302 1.00 88.31 106 ALA A CA 1
ATOM 841 C C . ALA A 1 106 ? 9.057 -6.656 3.318 1.00 88.31 106 ALA A C 1
ATOM 843 O O . ALA A 1 106 ? 9.623 -6.747 4.404 1.00 88.31 106 ALA A O 1
ATOM 844 N N . HIS A 1 107 ? 8.255 -5.646 2.990 1.00 83.12 107 HIS A N 1
ATOM 845 C CA . HIS A 1 107 ? 7.954 -4.545 3.888 1.00 83.12 107 HIS A CA 1
ATOM 846 C C . HIS A 1 107 ? 7.354 -5.034 5.219 1.00 83.12 107 HIS A C 1
ATOM 848 O O . HIS A 1 107 ? 7.860 -4.749 6.301 1.00 83.12 107 HIS A O 1
ATOM 854 N N . GLU A 1 108 ? 6.371 -5.922 5.122 1.00 83.12 108 GLU A N 1
ATOM 855 C CA . GLU A 1 108 ? 5.629 -6.489 6.250 1.00 83.12 108 GLU A CA 1
ATOM 856 C C . GLU A 1 108 ? 6.363 -7.653 6.956 1.00 83.12 108 GLU A C 1
ATOM 858 O O . GLU A 1 108 ? 5.747 -8.444 7.680 1.00 83.12 108 GLU A O 1
ATOM 863 N N . SER A 1 109 ? 7.666 -7.853 6.703 1.00 84.81 109 SER A N 1
ATOM 864 C CA . SER A 1 109 ? 8.392 -9.064 7.133 1.00 84.81 109 SER A CA 1
ATOM 865 C C . SER A 1 109 ? 9.072 -8.962 8.501 1.00 84.81 109 SER A C 1
ATOM 867 O O . SER A 1 109 ? 9.276 -9.989 9.150 1.00 84.81 109 SER A O 1
ATOM 869 N N . GLU A 1 110 ? 9.382 -7.750 8.966 1.00 82.75 110 GLU A N 1
ATOM 870 C CA . GLU A 1 110 ? 10.114 -7.496 10.219 1.00 82.75 110 GLU A CA 1
ATOM 871 C C . GLU A 1 110 ? 9.277 -6.669 11.215 1.00 82.75 110 GLU A C 1
ATOM 873 O O . GLU A 1 110 ? 9.796 -5.814 11.928 1.00 82.75 110 GLU A O 1
ATOM 878 N N . VAL A 1 111 ? 7.966 -6.935 11.274 1.00 79.00 111 VAL A N 1
ATOM 879 C CA . VAL A 1 111 ? 7.025 -6.259 12.186 1.00 79.00 111 VAL A CA 1
ATOM 880 C C . VAL A 1 111 ? 7.032 -6.921 13.576 1.00 79.00 111 VAL A C 1
ATOM 882 O O . VAL A 1 111 ? 6.894 -8.150 13.657 1.00 79.00 111 VAL A O 1
ATOM 885 N N . PRO A 1 112 ? 7.134 -6.156 14.682 1.00 81.75 112 PRO A N 1
ATOM 886 C CA . PRO A 1 112 ? 7.059 -6.696 16.037 1.00 81.75 112 PRO A CA 1
ATOM 887 C C . PRO A 1 112 ? 5.750 -7.421 16.361 1.00 81.75 112 PRO A C 1
ATOM 889 O O . PRO A 1 112 ? 4.725 -7.301 15.683 1.00 81.75 112 PRO A O 1
ATOM 892 N N . GLN A 1 113 ? 5.768 -8.197 17.444 1.00 83.31 113 GLN A N 1
ATOM 893 C CA . GLN A 1 113 ? 4.630 -9.029 17.846 1.00 83.31 113 GLN A CA 1
ATOM 894 C C . GLN A 1 113 ? 3.406 -8.190 18.254 1.00 83.31 113 GLN A C 1
ATOM 896 O O . GLN A 1 113 ? 2.263 -8.626 18.109 1.00 83.31 113 GLN A O 1
ATOM 901 N N . GLU A 1 114 ? 3.645 -6.993 18.767 1.00 81.75 114 GLU A N 1
ATOM 902 C CA . GLU A 1 114 ? 2.645 -6.039 19.228 1.00 81.75 114 GLU A CA 1
ATOM 903 C C . GLU A 1 114 ? 1.914 -5.300 18.094 1.00 81.75 114 GLU A C 1
ATOM 905 O O . GLU A 1 114 ? 0.812 -4.802 18.320 1.00 81.75 114 GLU A O 1
ATOM 910 N N . LEU A 1 115 ? 2.468 -5.297 16.876 1.00 85.69 115 LEU A N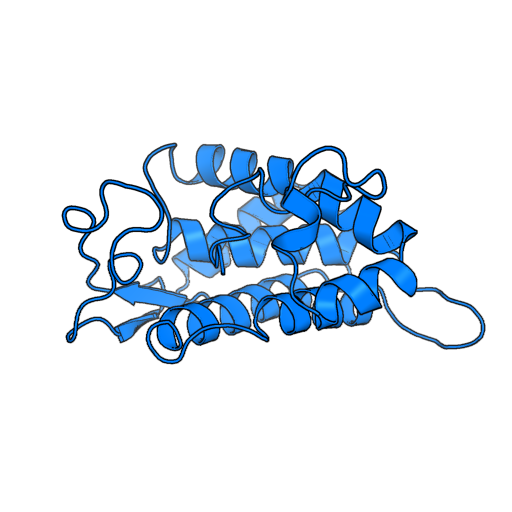 1
ATOM 911 C CA . LEU A 1 115 ? 1.897 -4.645 15.690 1.00 85.69 115 LEU A CA 1
ATOM 912 C C . LEU A 1 115 ? 1.331 -5.643 14.664 1.00 85.69 115 LEU A C 1
ATOM 914 O O . LEU A 1 115 ? 1.086 -5.306 13.511 1.00 85.69 115 LEU A O 1
ATOM 918 N N . GLN A 1 116 ? 1.062 -6.893 15.060 1.00 90.19 116 GLN A N 1
ATOM 919 C CA . GLN A 1 116 ? 0.547 -7.899 14.116 1.00 90.19 116 GLN A CA 1
ATOM 920 C C . GLN A 1 116 ? -0.830 -7.548 13.521 1.00 90.19 116 GLN A C 1
ATOM 922 O O . GLN A 1 116 ? -1.142 -8.010 12.427 1.00 90.19 116 GLN A O 1
ATOM 927 N N . LEU A 1 117 ? -1.647 -6.737 14.209 1.00 92.31 117 LEU A N 1
ATOM 928 C CA . LEU A 1 117 ? -2.926 -6.261 13.666 1.00 92.31 117 LEU A CA 1
ATOM 929 C C . LEU A 1 117 ? -2.732 -5.272 12.511 1.00 92.31 117 LEU A C 1
ATOM 931 O O . LEU A 1 117 ? -3.459 -5.361 11.526 1.00 92.31 117 LEU A O 1
ATOM 935 N N . GLU A 1 118 ? -1.764 -4.364 12.642 1.00 90.62 118 GLU A N 1
ATOM 936 C CA . GLU A 1 118 ? -1.360 -3.408 11.602 1.00 90.62 118 GLU A CA 1
ATOM 937 C C . GLU A 1 118 ? -0.860 -4.176 10.380 1.00 90.62 118 GLU A C 1
ATOM 939 O O . GLU A 1 118 ? -1.501 -4.146 9.333 1.00 90.62 118 GLU A O 1
ATOM 944 N N . ARG A 1 119 ? 0.117 -5.068 10.585 1.00 90.00 119 ARG A N 1
ATOM 945 C CA . ARG A 1 119 ? 0.626 -5.968 9.543 1.00 90.00 119 ARG A CA 1
ATOM 946 C C . ARG A 1 119 ? -0.467 -6.742 8.801 1.00 90.00 119 ARG A C 1
ATOM 948 O O . ARG A 1 119 ? -0.421 -6.882 7.580 1.00 90.00 119 ARG A O 1
ATOM 955 N N . GLU A 1 120 ? -1.429 -7.332 9.515 1.00 95.31 120 GLU A N 1
ATOM 956 C CA . GLU A 1 120 ? -2.512 -8.096 8.876 1.00 95.31 120 GLU A CA 1
ATOM 957 C C . GLU A 1 120 ? -3.427 -7.189 8.035 1.00 95.31 120 GLU A C 1
ATOM 959 O O . GLU A 1 120 ? -3.855 -7.574 6.939 1.00 95.31 120 GLU A O 1
ATOM 964 N N . MET A 1 121 ? -3.727 -5.993 8.541 1.00 95.81 121 MET A N 1
ATOM 965 C CA . MET A 1 121 ? -4.535 -4.982 7.864 1.00 95.81 121 MET A CA 1
ATOM 966 C C . MET A 1 121 ? -3.826 -4.465 6.604 1.00 95.81 121 MET A C 1
ATOM 968 O O . MET A 1 121 ? -4.429 -4.473 5.524 1.00 95.81 121 MET A O 1
ATOM 972 N N . ASP A 1 122 ? -2.534 -4.173 6.701 1.00 94.81 122 ASP A N 1
ATOM 973 C CA . ASP A 1 122 ? -1.712 -3.670 5.603 1.00 94.81 122 ASP A CA 1
ATOM 974 C C . ASP A 1 122 ? -1.478 -4.722 4.531 1.00 94.81 122 ASP A C 1
ATOM 976 O O . ASP A 1 122 ? -1.745 -4.464 3.356 1.00 94.81 122 ASP A O 1
ATOM 980 N N . MET A 1 123 ? -1.102 -5.951 4.907 1.00 93.50 123 MET A N 1
ATOM 981 C CA . MET A 1 123 ? -0.999 -7.081 3.972 1.00 93.50 123 MET A CA 1
ATOM 982 C C . MET A 1 123 ? -2.301 -7.294 3.193 1.00 93.50 123 MET A C 1
ATOM 984 O O . MET A 1 123 ? -2.276 -7.538 1.980 1.00 93.50 123 MET A O 1
ATOM 988 N N . PHE A 1 124 ? -3.452 -7.183 3.865 1.00 98.12 124 PHE A N 1
ATOM 989 C CA . PHE A 1 124 ? -4.747 -7.314 3.209 1.00 98.12 124 PHE A CA 1
ATOM 990 C C . PHE A 1 124 ? -5.000 -6.168 2.223 1.00 98.12 124 PHE A C 1
ATOM 992 O O . PHE A 1 124 ? -5.260 -6.428 1.045 1.00 98.12 124 PHE A O 1
ATOM 999 N N . ASN A 1 125 ? -4.892 -4.914 2.664 1.00 98.12 125 ASN A N 1
ATOM 1000 C CA . ASN A 1 125 ? -5.158 -3.746 1.820 1.00 98.12 125 ASN A CA 1
ATOM 1001 C C . ASN A 1 125 ? -4.179 -3.654 0.640 1.00 98.12 125 ASN A C 1
ATOM 1003 O O . ASN A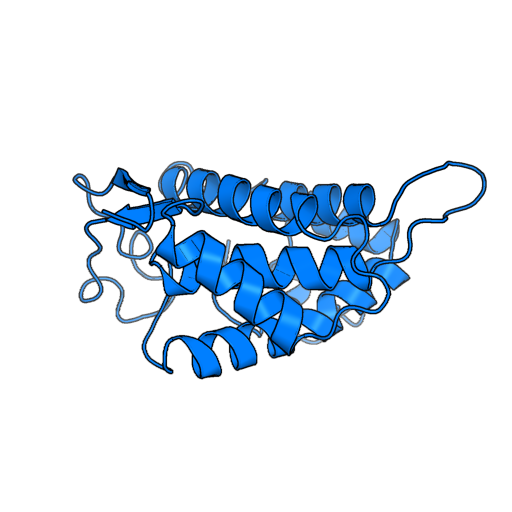 1 125 ? -4.594 -3.361 -0.486 1.00 98.12 125 ASN A O 1
ATOM 1007 N N . ASN A 1 126 ? -2.911 -4.007 0.868 1.00 96.88 126 ASN A N 1
ATOM 1008 C CA . ASN A 1 126 ? -1.897 -4.151 -0.168 1.00 96.88 126 ASN A CA 1
ATOM 1009 C C . ASN A 1 126 ? -2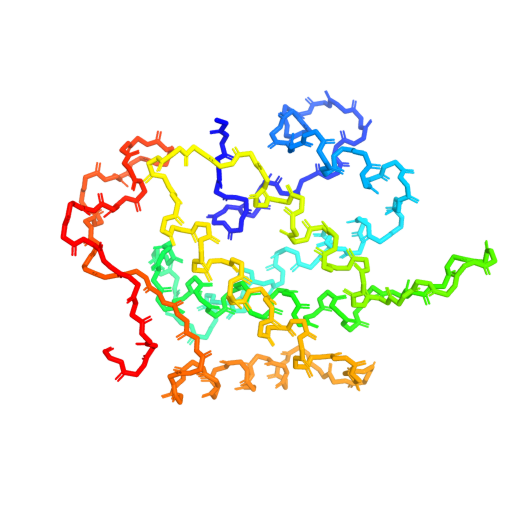.374 -5.126 -1.255 1.00 96.88 126 ASN A C 1
ATOM 1011 O O . ASN A 1 126 ? -2.403 -4.780 -2.438 1.00 96.88 126 ASN A O 1
ATOM 1015 N N . SER A 1 127 ? -2.823 -6.322 -0.860 1.00 97.31 127 SER A N 1
ATOM 1016 C CA . SER A 1 127 ? -3.291 -7.348 -1.802 1.00 97.31 127 SER A CA 1
ATOM 1017 C C . SER A 1 127 ? -4.499 -6.902 -2.637 1.00 97.31 127 SER A C 1
ATOM 1019 O O . SER A 1 127 ? -4.587 -7.237 -3.824 1.00 97.31 127 SER A O 1
ATOM 1021 N N . VAL A 1 128 ? -5.404 -6.102 -2.057 1.00 98.31 128 VAL A N 1
ATOM 1022 C CA . VAL A 1 128 ? -6.567 -5.547 -2.765 1.00 98.31 128 VAL A CA 1
ATOM 1023 C C . VAL A 1 128 ? -6.124 -4.575 -3.860 1.00 98.31 128 VAL A C 1
ATOM 1025 O O . VAL A 1 128 ? -6.620 -4.656 -4.988 1.00 98.31 128 VAL A O 1
ATOM 1028 N N . GLY A 1 129 ? -5.164 -3.697 -3.554 1.00 97.81 129 GLY A N 1
ATOM 1029 C CA . GLY A 1 129 ? -4.579 -2.761 -4.515 1.00 97.81 129 GLY A CA 1
ATOM 1030 C C . GLY A 1 129 ? -3.882 -3.453 -5.687 1.00 97.81 129 GLY A C 1
ATOM 1031 O O . GLY A 1 129 ? -4.160 -3.141 -6.850 1.00 97.81 129 GLY A O 1
ATOM 1032 N N . ILE A 1 130 ? -3.035 -4.444 -5.384 1.00 96.25 130 ILE A N 1
ATOM 1033 C CA . ILE A 1 130 ? -2.323 -5.248 -6.394 1.00 96.25 130 ILE A CA 1
ATOM 1034 C C . ILE A 1 130 ? -3.322 -5.954 -7.315 1.00 96.25 130 ILE A C 1
ATOM 1036 O O . ILE A 1 130 ? -3.231 -5.856 -8.540 1.00 96.25 130 ILE A O 1
ATOM 1040 N N . SER A 1 131 ? -4.316 -6.624 -6.728 1.00 96.25 131 SER A N 1
ATOM 1041 C CA . SER A 1 131 ? -5.315 -7.393 -7.481 1.00 96.25 131 SER A CA 1
ATOM 1042 C C . SER A 1 131 ? -6.167 -6.509 -8.392 1.00 96.25 131 SER A C 1
ATOM 1044 O O . SER A 1 131 ? -6.533 -6.924 -9.492 1.00 96.25 131 SER A O 1
ATOM 1046 N N . TYR A 1 132 ? -6.480 -5.285 -7.955 1.00 96.25 132 TYR A N 1
ATOM 1047 C CA . TYR A 1 132 ? -7.259 -4.341 -8.751 1.00 96.25 132 TYR A CA 1
ATOM 1048 C C . TYR A 1 132 ? -6.535 -3.935 -10.040 1.00 96.25 132 TYR A C 1
ATOM 1050 O O . TYR A 1 132 ? -7.160 -3.911 -11.100 1.00 96.25 132 TYR A O 1
ATOM 1058 N N . CYS A 1 133 ? -5.234 -3.632 -9.969 1.00 93.12 133 CYS A N 1
ATOM 1059 C CA . CYS A 1 133 ? -4.535 -2.965 -11.069 1.00 93.12 133 CYS A CA 1
ATOM 1060 C C . CYS A 1 133 ? -3.697 -3.847 -11.995 1.00 93.12 133 CYS A C 1
ATOM 1062 O O . CYS A 1 133 ? -2.870 -3.324 -12.745 1.00 93.12 133 CYS A O 1
ATOM 1064 N N . TRP A 1 134 ? -3.948 -5.158 -12.031 1.00 85.19 134 TRP A N 1
ATOM 1065 C CA . TRP A 1 134 ? -3.204 -6.087 -12.893 1.00 85.19 134 TRP A CA 1
ATOM 1066 C C . TRP A 1 134 ? -3.238 -5.721 -14.398 1.00 85.19 134 TRP A C 1
ATOM 1068 O O . TRP A 1 134 ? -2.358 -6.130 -15.153 1.00 85.19 134 TRP A O 1
ATOM 1078 N N . ASN A 1 135 ? -4.234 -4.941 -14.847 1.00 86.94 135 ASN A N 1
ATOM 1079 C CA . ASN A 1 135 ? -4.404 -4.490 -16.235 1.00 86.94 135 ASN A CA 1
ATOM 1080 C C . ASN A 1 135 ? -4.630 -2.966 -16.389 1.00 86.94 135 ASN A C 1
ATOM 1082 O O . ASN A 1 135 ? -5.204 -2.516 -17.383 1.00 86.94 135 ASN A O 1
ATOM 1086 N N . CYS A 1 136 ? -4.145 -2.156 -15.443 1.00 92.00 136 CYS A N 1
ATOM 1087 C CA . CYS A 1 136 ? -4.344 -0.699 -15.385 1.00 92.00 136 CYS A CA 1
ATOM 1088 C C . CYS A 1 136 ? -3.459 0.153 -16.317 1.00 92.00 136 CYS A C 1
ATOM 1090 O O . CYS A 1 136 ? -3.317 1.349 -16.077 1.00 92.00 136 CYS A O 1
ATOM 1092 N N . TRP A 1 137 ? -2.844 -0.408 -17.360 1.00 87.38 137 TRP A N 1
ATOM 1093 C CA . TRP A 1 137 ? -1.725 0.206 -18.106 1.00 87.38 137 TRP A CA 1
ATOM 1094 C C . TRP A 1 137 ? -1.934 1.652 -18.586 1.00 87.38 137 TRP A C 1
ATOM 1096 O O . TRP A 1 137 ? -0.972 2.395 -18.743 1.00 87.38 137 TRP A O 1
ATOM 1106 N N . THR A 1 138 ? -3.182 2.053 -18.839 1.00 91.31 138 THR A N 1
ATOM 1107 C CA . THR A 1 138 ? -3.549 3.406 -19.300 1.00 91.31 138 THR A CA 1
ATOM 1108 C C . THR A 1 138 ? -4.455 4.152 -18.315 1.00 91.31 138 THR A C 1
ATOM 1110 O O . THR A 1 138 ? -4.910 5.263 -18.589 1.00 91.31 138 THR A O 1
ATOM 1113 N N . THR A 1 139 ? -4.723 3.556 -17.154 1.00 96.12 139 THR A N 1
ATOM 1114 C CA . THR A 1 139 ? -5.630 4.088 -16.143 1.00 96.12 139 THR A CA 1
ATOM 1115 C C . THR A 1 139 ? -4.956 5.224 -15.375 1.00 96.12 139 THR A C 1
ATOM 1117 O O . THR A 1 139 ? -3.882 5.061 -14.792 1.00 96.12 139 THR A O 1
ATOM 1120 N N . SER A 1 140 ? -5.605 6.389 -15.346 1.00 97.62 140 SER A N 1
ATOM 1121 C CA . SER A 1 140 ? -5.094 7.566 -14.635 1.00 97.62 140 SER A CA 1
ATOM 1122 C C . SER A 1 140 ? -5.052 7.365 -13.114 1.00 97.62 140 SER A C 1
ATOM 1124 O O . SER A 1 140 ? -5.862 6.621 -12.559 1.00 97.62 140 SER A O 1
ATOM 1126 N N . ASN A 1 141 ? -4.179 8.107 -12.422 1.00 97.75 141 ASN A N 1
ATOM 1127 C CA . ASN A 1 141 ? -4.134 8.150 -10.952 1.00 97.75 141 ASN A CA 1
ATOM 1128 C C . ASN A 1 141 ? -5.509 8.457 -10.339 1.00 97.75 141 ASN A C 1
ATOM 1130 O O . ASN A 1 141 ? -5.934 7.782 -9.410 1.00 97.75 141 ASN A O 1
ATOM 1134 N N . ASN A 1 142 ? -6.249 9.421 -10.897 1.00 98.25 142 ASN A N 1
ATOM 1135 C CA . ASN A 1 142 ? -7.582 9.769 -10.400 1.00 98.25 142 ASN A CA 1
ATOM 1136 C C . ASN A 1 142 ? -8.606 8.645 -10.590 1.00 98.25 142 ASN A C 1
ATOM 1138 O O . ASN A 1 142 ? -9.442 8.438 -9.716 1.00 98.25 142 ASN A O 1
ATOM 1142 N N . SER A 1 143 ? -8.542 7.911 -11.702 1.00 98.38 143 SER A N 1
ATOM 1143 C CA . SER A 1 143 ? -9.418 6.759 -11.941 1.00 98.38 143 SER A CA 1
ATOM 1144 C C . SER A 1 143 ? -9.115 5.613 -10.973 1.00 98.38 143 SER A C 1
ATOM 1146 O O . SER A 1 143 ? -10.044 5.016 -10.437 1.00 98.38 143 SER A O 1
ATOM 1148 N N . ILE A 1 144 ? -7.832 5.337 -10.707 1.00 98.56 144 ILE A N 1
ATOM 1149 C CA . ILE A 1 144 ? -7.414 4.347 -9.701 1.00 98.56 144 ILE A CA 1
ATOM 1150 C C . ILE A 1 144 ? -7.876 4.790 -8.309 1.00 98.56 144 ILE A C 1
ATOM 1152 O O . ILE A 1 144 ? -8.494 4.006 -7.598 1.00 98.56 144 ILE A O 1
ATOM 1156 N N . ALA A 1 145 ? -7.653 6.054 -7.943 1.00 98.44 145 ALA A N 1
ATOM 1157 C CA . ALA A 1 145 ? -8.077 6.601 -6.658 1.00 98.44 145 ALA A CA 1
ATOM 1158 C C . ALA A 1 145 ? -9.595 6.495 -6.459 1.00 98.44 145 ALA A C 1
ATOM 1160 O O . ALA A 1 145 ? -10.038 6.046 -5.408 1.00 98.44 145 ALA A O 1
ATOM 1161 N N . ASN A 1 146 ? -10.396 6.852 -7.470 1.00 98.44 146 ASN A N 1
ATOM 1162 C CA . ASN A 1 146 ? -11.852 6.717 -7.401 1.00 98.44 146 ASN A CA 1
ATOM 1163 C C . ASN A 1 146 ? -12.268 5.257 -7.160 1.00 98.44 146 ASN A C 1
ATOM 1165 O O . ASN A 1 146 ? -13.075 5.000 -6.276 1.00 98.44 146 ASN A O 1
ATOM 1169 N N . ALA A 1 147 ? -11.665 4.300 -7.870 1.00 98.44 147 ALA A N 1
ATOM 1170 C CA . ALA A 1 147 ? -11.973 2.886 -7.673 1.00 98.44 147 ALA A CA 1
ATOM 1171 C C . ALA A 1 147 ? -11.586 2.381 -6.274 1.00 98.44 147 ALA A C 1
ATOM 1173 O O . ALA A 1 147 ? -12.321 1.600 -5.678 1.00 98.44 147 ALA A O 1
ATOM 1174 N N . VAL A 1 148 ? -10.460 2.835 -5.715 1.00 98.50 148 VAL A N 1
ATOM 1175 C CA . VAL A 1 148 ? -10.065 2.474 -4.343 1.00 98.50 148 VAL A CA 1
ATOM 1176 C C . VAL A 1 148 ? -10.981 3.138 -3.303 1.00 98.50 148 VAL A C 1
ATOM 1178 O O . VAL A 1 148 ? -11.306 2.506 -2.300 1.00 98.50 148 VAL A O 1
ATOM 1181 N N . ILE A 1 149 ? -11.476 4.358 -3.552 1.00 98.25 149 ILE A N 1
ATOM 1182 C CA . ILE A 1 149 ? -12.528 4.980 -2.727 1.00 98.25 149 ILE A CA 1
ATOM 1183 C C . ILE A 1 149 ? -13.825 4.165 -2.776 1.00 98.25 149 ILE A C 1
ATOM 1185 O O . ILE A 1 149 ? -14.443 3.957 -1.734 1.00 98.25 149 ILE A O 1
ATOM 1189 N N . ASP A 1 150 ? -14.223 3.654 -3.942 1.00 98.44 150 ASP A N 1
ATOM 1190 C CA . ASP A 1 150 ? -15.406 2.794 -4.047 1.00 98.44 150 ASP A CA 1
ATOM 1191 C C . ASP A 1 150 ? -15.225 1.511 -3.222 1.00 98.44 150 ASP A C 1
ATOM 1193 O O . ASP A 1 150 ? -16.104 1.153 -2.439 1.00 98.44 150 ASP A O 1
ATOM 1197 N N . LYS A 1 151 ? -14.048 0.873 -3.297 1.00 98.62 151 LYS A N 1
ATOM 1198 C CA . LYS A 1 151 ? -13.695 -0.285 -2.452 1.00 98.62 151 LYS A CA 1
ATOM 1199 C C . LYS A 1 151 ? -13.775 0.035 -0.964 1.00 98.62 151 LYS A C 1
ATOM 1201 O O . LYS A 1 151 ? -14.337 -0.740 -0.189 1.00 98.62 151 LYS A O 1
ATOM 1206 N N . LEU A 1 152 ? -13.250 1.190 -0.565 1.00 98.06 152 LEU A N 1
ATOM 1207 C CA . LEU A 1 152 ? -13.334 1.670 0.808 1.00 98.06 152 LEU A CA 1
ATOM 1208 C C . LEU A 1 152 ? -14.794 1.826 1.251 1.00 98.06 152 LEU A C 1
ATOM 1210 O O . LEU A 1 152 ? -15.180 1.281 2.285 1.00 98.06 152 LEU A O 1
ATOM 1214 N N . ASN A 1 153 ? -15.621 2.510 0.463 1.00 97.81 153 ASN A N 1
ATOM 1215 C CA . ASN A 1 153 ? -17.027 2.760 0.794 1.00 97.81 153 ASN A CA 1
ATOM 1216 C C . ASN A 1 153 ? -17.868 1.474 0.817 1.00 97.81 153 ASN A C 1
ATOM 1218 O O . ASN A 1 153 ? -18.787 1.352 1.626 1.00 97.81 153 ASN A O 1
ATOM 1222 N N . ASN A 1 154 ? -17.525 0.495 -0.022 1.00 98.19 154 ASN A N 1
ATOM 1223 C CA . ASN A 1 154 ? -18.209 -0.796 -0.093 1.00 98.19 154 ASN A CA 1
ATOM 1224 C C . ASN A 1 154 ? -17.826 -1.762 1.039 1.00 98.19 154 ASN A C 1
ATOM 1226 O O . ASN A 1 154 ? -18.457 -2.810 1.185 1.00 98.19 154 ASN A O 1
ATOM 1230 N N . GLY A 1 155 ? -16.822 -1.432 1.858 1.00 97.94 155 GLY A N 1
ATOM 1231 C CA . GLY A 1 155 ? -16.325 -2.340 2.892 1.00 97.94 155 GLY A CA 1
ATOM 1232 C C . GLY A 1 155 ? -15.420 -3.441 2.350 1.00 97.94 155 GLY A C 1
ATOM 1233 O O . GLY A 1 155 ? -15.387 -4.524 2.921 1.00 97.94 155 GLY A O 1
ATOM 1234 N N . GLU A 1 156 ? -14.716 -3.192 1.245 1.00 98.62 156 GLU A N 1
ATOM 1235 C CA . GLU A 1 156 ? -13.762 -4.134 0.645 1.00 98.62 156 GLU A CA 1
ATOM 1236 C C . GLU A 1 156 ? -12.334 -3.957 1.186 1.00 98.62 156 GLU A C 1
ATOM 1238 O O . GLU A 1 156 ? -11.448 -4.730 0.830 1.00 98.62 156 GLU A O 1
ATOM 1243 N N . LEU A 1 157 ? -12.106 -2.952 2.037 1.00 98.56 157 LEU A N 1
ATOM 1244 C CA . LEU A 1 157 ? -10.839 -2.700 2.722 1.00 98.56 157 LEU A CA 1
ATOM 1245 C C . LEU A 1 157 ? -10.986 -2.931 4.229 1.00 98.56 157 LEU A C 1
ATOM 1247 O O . LEU A 1 157 ? -12.099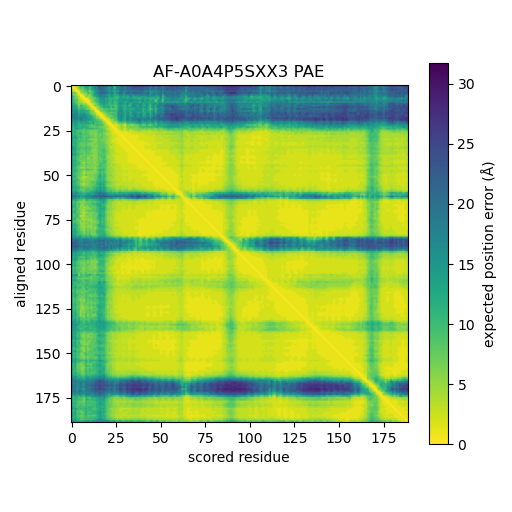 -3.016 4.764 1.00 98.56 157 LEU A O 1
ATOM 1251 N N . LYS A 1 158 ? -9.850 -3.014 4.920 1.00 98.44 158 LYS A N 1
ATOM 1252 C CA . LYS A 1 158 ? -9.778 -3.214 6.368 1.00 98.44 158 LYS A CA 1
ATOM 1253 C C . LYS A 1 158 ? -9.083 -2.048 7.056 1.00 98.44 158 LYS A C 1
ATOM 1255 O O . LYS A 1 158 ? -8.195 -1.443 6.481 1.00 98.44 158 LYS A O 1
ATOM 1260 N N . TYR A 1 159 ? -9.472 -1.756 8.288 1.00 96.44 159 TYR A N 1
ATOM 1261 C CA . TYR A 1 159 ? -8.816 -0.768 9.147 1.00 96.44 159 TYR A CA 1
ATOM 1262 C C . TYR A 1 159 ? -8.861 -1.237 10.605 1.00 96.44 159 TYR A C 1
ATOM 1264 O O . TYR A 1 159 ? -9.574 -2.194 10.927 1.00 96.44 159 TYR A O 1
ATOM 1272 N N . LEU A 1 160 ? -8.126 -0.581 11.498 1.00 95.12 160 LEU A N 1
ATOM 1273 C CA . LEU A 1 160 ? -8.137 -0.886 12.925 1.00 95.12 160 LEU A CA 1
ATOM 1274 C C . LEU A 1 160 ? -9.099 0.025 13.691 1.00 95.12 160 LEU A C 1
ATOM 1276 O O . LEU A 1 160 ? -9.177 1.235 13.475 1.00 95.12 160 LEU A O 1
ATOM 1280 N N . SER A 1 161 ? -9.844 -0.561 14.630 1.00 93.81 161 SER A N 1
ATOM 1281 C CA . SER A 1 161 ? -10.742 0.194 15.505 1.00 93.81 161 SER A CA 1
ATOM 1282 C C . SER A 1 161 ? -11.046 -0.531 16.824 1.00 93.81 161 SER A C 1
ATOM 1284 O O . SER A 1 161 ? -11.181 -1.761 16.820 1.00 93.81 161 SER A O 1
ATOM 1286 N N . PRO A 1 162 ? -11.234 0.195 17.946 1.00 93.25 162 PRO A N 1
ATOM 1287 C CA . PRO A 1 162 ? -10.948 1.625 18.126 1.00 93.25 162 PRO A CA 1
ATOM 1288 C C . PRO A 1 162 ? -9.439 1.913 18.129 1.00 93.25 162 PRO A C 1
ATOM 1290 O O . PRO A 1 162 ? -8.643 1.001 18.328 1.00 93.25 162 PRO A O 1
ATOM 1293 N N . LEU A 1 163 ? -9.058 3.178 17.940 1.00 87.31 163 LEU A N 1
ATOM 1294 C CA . LEU A 1 163 ? -7.675 3.658 18.032 1.00 87.31 163 LEU A CA 1
ATOM 1295 C C . LEU A 1 163 ? -7.571 4.779 19.069 1.00 87.31 163 LEU A C 1
ATOM 1297 O O . LEU A 1 163 ? -8.494 5.581 19.232 1.00 87.31 163 LEU A O 1
ATOM 1301 N N . ASN A 1 164 ? -6.438 4.854 19.763 1.00 83.56 164 ASN A N 1
ATOM 1302 C CA . ASN A 1 164 ? -6.114 5.948 20.669 1.00 83.56 164 ASN A CA 1
ATOM 1303 C C . ASN A 1 164 ? -5.131 6.929 20.026 1.00 83.56 164 ASN A C 1
ATOM 1305 O O . ASN A 1 164 ? -3.916 6.829 20.191 1.00 83.56 164 ASN A O 1
ATOM 1309 N N . HIS A 1 165 ? -5.683 7.942 19.363 1.00 72.12 165 HIS A N 1
ATOM 1310 C CA . HIS A 1 165 ? -4.905 9.013 18.739 1.00 72.12 165 HIS A CA 1
ATOM 1311 C C . HIS A 1 165 ? -4.263 9.992 19.748 1.00 72.12 165 HIS A C 1
ATOM 1313 O O . HIS A 1 165 ? -3.526 10.883 19.335 1.00 72.12 165 HIS A O 1
ATOM 1319 N N . ILE A 1 166 ? -4.532 9.849 21.056 1.00 62.75 166 ILE A N 1
ATOM 1320 C CA . ILE A 1 166 ? -4.025 10.732 22.122 1.00 62.75 166 ILE A CA 1
ATOM 1321 C C . ILE A 1 166 ? -2.750 10.171 22.773 1.00 62.75 166 ILE A C 1
ATOM 1323 O O . ILE A 1 166 ? -1.898 10.952 23.182 1.00 62.75 166 ILE A O 1
ATOM 1327 N N . GLN A 1 167 ? -2.593 8.842 22.878 1.00 50.88 167 GLN A N 1
ATOM 1328 C CA . GLN A 1 167 ? -1.425 8.211 23.530 1.00 50.88 167 GLN A CA 1
ATOM 1329 C C . GLN A 1 167 ? -0.182 8.080 22.644 1.00 50.88 167 GLN A C 1
ATOM 1331 O O . GLN A 1 167 ? 0.893 7.826 23.177 1.00 50.88 167 GLN A O 1
ATOM 1336 N N . SER A 1 168 ? -0.306 8.291 21.334 1.00 51.16 168 SER A N 1
ATOM 1337 C CA . SER A 1 168 ? 0.832 8.334 20.407 1.00 51.16 168 SER A CA 1
ATOM 1338 C C . SER A 1 168 ? 0.915 9.707 19.714 1.00 51.16 168 SER A C 1
ATOM 1340 O O . SER A 1 168 ? 0.755 9.818 18.494 1.00 51.16 168 SER A O 1
ATOM 1342 N N . PRO A 1 169 ? 1.056 10.812 20.481 1.00 44.19 169 PRO A N 1
ATOM 1343 C CA . PRO A 1 169 ? 1.159 12.145 19.896 1.00 44.19 169 PRO A CA 1
ATOM 1344 C C . PRO A 1 169 ? 2.480 12.301 19.129 1.00 44.19 169 PRO A C 1
ATOM 1346 O O . PRO A 1 169 ? 2.490 12.972 18.092 1.00 44.19 169 PRO A O 1
ATOM 1349 N N . ASP A 1 170 ? 3.519 11.587 19.571 1.00 41.00 170 ASP A N 1
ATOM 1350 C CA . ASP A 1 170 ? 4.828 11.487 18.943 1.00 41.00 170 ASP A CA 1
ATOM 1351 C C . ASP A 1 170 ? 4.966 10.144 18.217 1.00 41.00 170 ASP A C 1
ATOM 1353 O O . ASP A 1 170 ? 4.827 9.064 18.784 1.00 41.00 170 ASP A O 1
ATOM 1357 N N . TRP A 1 171 ? 5.229 10.242 16.929 1.00 47.59 171 TRP A N 1
ATOM 1358 C CA . TRP A 1 171 ? 5.681 9.181 16.036 1.00 47.59 171 TRP A CA 1
ATOM 1359 C C . TRP A 1 171 ? 7.118 8.768 16.465 1.00 47.59 171 TRP A C 1
ATOM 1361 O O . TRP A 1 171 ? 7.933 9.683 16.595 1.00 47.59 171 TRP A O 1
ATOM 1371 N N . PRO A 1 172 ? 7.530 7.497 16.672 1.00 51.22 172 PRO A N 1
ATOM 1372 C CA . PRO A 1 172 ? 6.855 6.337 17.247 1.00 51.22 172 PRO A CA 1
ATOM 1373 C C . PRO A 1 172 ? 7.080 6.280 18.778 1.00 51.22 172 PRO A C 1
ATOM 1375 O O . PRO A 1 172 ? 8.132 5.865 19.268 1.00 51.22 172 PRO A O 1
ATOM 1378 N N . LEU A 1 173 ? 6.087 6.680 19.566 1.00 48.56 173 LEU A N 1
ATOM 1379 C CA . LEU A 1 173 ? 6.003 6.361 20.991 1.00 48.56 173 LEU A CA 1
ATOM 1380 C C . LEU A 1 173 ? 4.615 5.762 21.261 1.00 48.56 173 LEU A C 1
ATOM 1382 O O . LEU A 1 173 ? 3.594 6.402 21.008 1.00 48.56 173 LEU A O 1
ATOM 1386 N N . GLY A 1 174 ? 4.575 4.516 21.746 1.00 63.34 174 GLY A N 1
ATOM 1387 C CA . GLY A 1 174 ? 3.348 3.736 21.975 1.00 63.34 174 GLY A CA 1
ATOM 1388 C C . GLY A 1 174 ? 3.184 2.552 21.009 1.00 63.34 174 GLY A C 1
ATOM 1389 O O . GLY A 1 174 ? 4.125 2.181 20.324 1.00 63.34 174 GLY A O 1
ATOM 1390 N N . LEU A 1 175 ? 1.988 1.953 20.971 1.00 70.75 175 LEU A N 1
ATOM 1391 C CA . LEU A 1 175 ? 1.619 0.836 20.080 1.00 70.75 175 LEU A CA 1
ATOM 1392 C C . LEU A 1 175 ? 0.905 1.328 18.804 1.00 70.75 175 LEU A C 1
ATOM 1394 O O . LEU A 1 175 ? -0.156 0.816 18.476 1.00 70.75 175 LEU A O 1
ATOM 1398 N N . ASN A 1 176 ? 1.367 2.402 18.151 1.00 78.31 176 ASN A N 1
ATOM 1399 C CA . ASN A 1 176 ? 0.697 2.978 16.962 1.00 78.31 176 ASN A CA 1
ATOM 1400 C C . ASN A 1 176 ? -0.809 3.297 17.155 1.00 78.31 176 ASN A C 1
ATOM 1402 O O . ASN A 1 176 ? -1.626 3.224 16.237 1.00 78.31 176 ASN A O 1
ATOM 1406 N N . GLY A 1 177 ? -1.200 3.654 18.385 1.00 81.75 177 GLY A N 1
ATOM 1407 C CA . GLY A 1 177 ? -2.597 3.904 18.758 1.00 81.75 177 GLY A CA 1
ATOM 1408 C C . GLY A 1 177 ? -3.440 2.641 18.983 1.00 81.75 177 GLY A C 1
ATOM 1409 O O . GLY A 1 177 ? -4.615 2.764 19.334 1.00 81.75 177 GLY A O 1
ATOM 1410 N N . ILE A 1 178 ? -2.862 1.447 18.840 1.00 86.38 178 ILE A N 1
ATOM 1411 C CA . ILE A 1 178 ? -3.502 0.162 19.125 1.00 86.38 178 ILE A CA 1
ATOM 1412 C C . ILE A 1 178 ? -3.736 0.026 20.637 1.00 86.38 178 ILE A C 1
ATOM 1414 O O . ILE A 1 178 ? -2.863 0.255 21.476 1.00 86.38 178 ILE A O 1
ATOM 1418 N N . LEU A 1 179 ? -4.962 -0.351 20.980 1.00 88.75 179 LEU A N 1
ATOM 1419 C CA . LEU A 1 179 ? -5.456 -0.667 22.313 1.00 88.75 179 LEU A CA 1
ATOM 1420 C C . LEU A 1 179 ? -5.658 -2.179 22.445 1.00 88.75 179 LEU A C 1
ATOM 1422 O O . LEU A 1 179 ? -5.816 -2.892 21.459 1.00 88.75 179 LEU A O 1
ATOM 1426 N N . SER A 1 180 ? -5.797 -2.674 23.676 1.00 90.06 180 SER A N 1
ATOM 1427 C CA . SER A 1 180 ? -6.179 -4.075 23.918 1.00 90.06 180 SER A CA 1
ATOM 1428 C C . SER A 1 180 ? -7.564 -4.443 23.365 1.00 90.06 180 SER A C 1
ATOM 1430 O O . SER A 1 180 ? -7.862 -5.622 23.191 1.00 90.06 180 SER A O 1
ATOM 1432 N N . SER A 1 181 ? -8.416 -3.448 23.099 1.00 93.75 181 SER A N 1
ATOM 1433 C CA . SER A 1 181 ? -9.729 -3.607 22.469 1.00 93.75 181 SER A CA 1
ATOM 1434 C C . SER A 1 181 ? -9.715 -3.409 20.951 1.00 93.75 181 SER A C 1
ATOM 1436 O O . SER A 1 181 ? -10.753 -3.608 20.315 1.00 93.75 181 SER A O 1
ATOM 1438 N N . THR A 1 182 ? -8.585 -2.998 20.367 1.00 94.81 182 THR A N 1
ATOM 1439 C CA . THR A 1 182 ? -8.461 -2.783 18.925 1.00 94.81 182 THR A CA 1
ATOM 1440 C C . THR A 1 182 ? -8.612 -4.101 18.187 1.00 94.81 182 THR A C 1
ATOM 1442 O O . THR A 1 182 ? -8.026 -5.120 18.543 1.00 94.81 182 THR A O 1
ATOM 1445 N N . THR A 1 183 ? -9.417 -4.072 17.133 1.00 97.06 183 THR A N 1
ATOM 1446 C CA . THR A 1 183 ? -9.636 -5.204 16.235 1.00 97.06 183 THR A CA 1
ATOM 1447 C C . THR A 1 183 ? -9.645 -4.711 14.798 1.00 97.06 183 THR A C 1
ATOM 1449 O O . THR A 1 183 ? -9.881 -3.529 14.541 1.00 97.06 183 THR A O 1
ATOM 1452 N N . ILE A 1 184 ? -9.425 -5.625 13.860 1.00 97.88 184 ILE A N 1
ATOM 1453 C CA . ILE A 1 184 ? -9.577 -5.340 12.438 1.00 97.88 184 ILE A CA 1
ATOM 1454 C C . ILE A 1 184 ? -11.070 -5.269 12.092 1.00 97.88 184 ILE A C 1
ATOM 1456 O O . ILE A 1 184 ? -11.861 -6.131 12.491 1.00 97.88 184 ILE A O 1
ATOM 1460 N N . LYS A 1 185 ? -11.456 -4.238 11.343 1.00 98.12 185 LYS A N 1
ATOM 1461 C CA . LYS A 1 185 ? -12.823 -3.958 10.895 1.00 98.12 185 LYS A CA 1
ATOM 1462 C C . LYS A 1 185 ? -12.861 -3.773 9.387 1.00 98.12 185 LYS A C 1
ATOM 1464 O O . LYS A 1 185 ? -11.902 -3.288 8.794 1.00 98.12 185 LYS A O 1
ATOM 1469 N N . TRP A 1 186 ? -13.990 -4.117 8.777 1.00 98.25 186 TRP A N 1
ATOM 1470 C CA . TRP A 1 186 ? -14.271 -3.744 7.389 1.00 98.25 186 TRP A CA 1
ATOM 1471 C C . TRP A 1 186 ? -14.616 -2.260 7.311 1.00 98.25 186 TRP A C 1
ATOM 1473 O O . TRP A 1 186 ? -15.264 -1.730 8.210 1.00 98.25 186 TRP A O 1
ATOM 1483 N N . THR A 1 187 ? -14.233 -1.573 6.238 1.00 97.12 187 THR A N 1
ATOM 1484 C CA . THR A 1 187 ? -14.410 -0.113 6.122 1.00 97.12 187 THR A CA 1
ATOM 1485 C C . THR A 1 187 ? -15.866 0.368 6.044 1.00 97.12 187 THR A C 1
ATOM 1487 O O . THR A 1 187 ? -16.104 1.570 6.166 1.00 97.12 187 THR A O 1
ATOM 1490 N N . ASN A 1 188 ? -16.845 -0.533 5.920 1.00 94.25 188 ASN A N 1
ATOM 1491 C CA . ASN A 1 188 ? -18.280 -0.228 6.014 1.00 94.25 188 ASN A CA 1
ATOM 1492 C C . ASN A 1 188 ? -18.863 -0.362 7.438 1.00 94.25 188 ASN A C 1
ATOM 1494 O O . ASN A 1 188 ? -20.070 -0.190 7.612 1.00 94.25 188 ASN A O 1
ATOM 1498 N N . GLN A 1 189 ? -18.024 -0.677 8.430 1.00 88.31 189 GLN A N 1
ATOM 1499 C CA . GLN A 1 189 ? -18.367 -0.714 9.854 1.00 88.31 189 GLN A CA 1
ATOM 1500 C C . GLN A 1 189 ? -18.033 0.607 10.560 1.00 88.31 189 GLN A C 1
ATOM 1502 O O . GLN A 1 189 ? -17.257 1.432 10.001 1.00 88.31 189 GLN A O 1
#

Secondary structure (DSSP, 8-state):
----TTTSTTS----TT--STTGGGS-HHHHHHHHH-HHHHHHHHHHHHHHHHHHHHHH-SS--SSSHHHHHHHHHHHHHHHHHS---BTTB---HHHHHHHHHHHHTTS--GGGHHHHHHHHHHHHHHHHHTTT-TT--HHHHHHHHHHHHHHT-SEEEEEE-TTT--STTSSSTTEEEEEEEEETT-

Mean predicted aligned error: 6.97 Å

Radius of gyration: 15.99 Å; Cα contacts (8 Å, |Δi|>4): 268; chains: 1; bounding box: 43×31×43 Å

Foldseek 3Di:
DLQQQLQDLLQLDPCVVPPDCSVVSFFPLLVVLCVVPVVLSVQLNVLSVVLLVLLCVVPNDPRDQLHLSSLLSLLLSLLVQLQRQQQDDPPDRDGSLNSSLSNQVSSLPPDDPLCVQSSVQSNQSNVNNSVVRNPCNPPDSVNSSVVSVVCLCVLVGKGKPDFQCPQCVDRPDDSSRDDPPIHIGGSND

Solvent-accessible surface area (backbone atoms only — not comparable to full-atom values): 10445 Å² total; per-residue (Å²): 127,73,84,52,48,93,75,36,75,73,49,65,40,91,41,84,80,64,84,52,80,38,48,74,55,52,42,74,54,38,55,51,46,39,74,76,36,50,68,48,46,51,52,50,46,69,42,44,58,57,26,52,55,49,35,32,74,75,68,45,84,68,92,40,71,55,25,69,49,26,26,44,28,42,17,39,35,31,20,54,35,20,38,69,27,81,43,71,53,86,92,51,95,45,45,19,48,54,53,46,48,50,50,57,51,23,66,63,65,78,67,57,85,89,46,50,68,56,47,54,33,49,56,49,16,29,51,53,10,32,67,70,16,77,79,34,79,84,61,48,72,66,59,52,46,50,54,41,49,50,34,35,65,71,31,74,29,33,23,50,40,60,68,40,77,74,73,33,76,48,90,94,43,74,61,84,22,60,49,97,74,39,40,84,39,46,46,64,109